Protein 1ULY (pdb70)

Radius of gyration: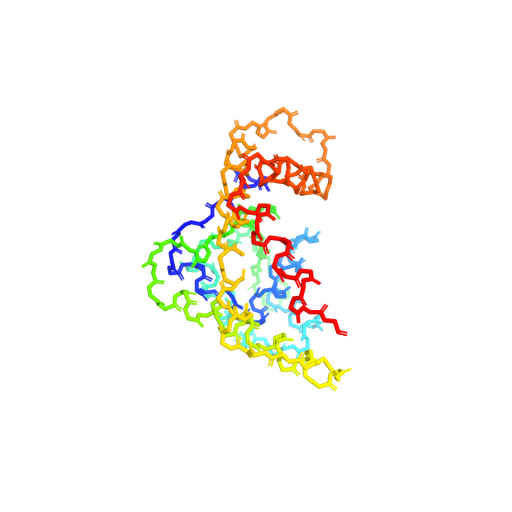 19.33 Å; Cα contacts (8 Å, |Δi|>4): 206; chains: 1; bounding box: 44×55×37 Å

B-factor: mean 28.11, std 8.52, range [1.68, 59.17]

Solvent-accessible surface area: 11486 Å² total

Organism: Pyrococcus horikoshii (strain ATCC 700860 / DSM 12428 / JCM 9974 / NBRC 100139 / OT-3) (NCBI:txid70601)

Nearest PDB structures (foldseek):
  2cwe-assembly1_A  TM=1.002E+00  e=6.106E-28  Pyrococcus horikoshii OT3
  2p4w-assembly1_A  TM=3.730E-01  e=8.334E-04  Pyrococcus furiosus
  5yi1-assembly1_A-2  TM=5.356E-01  e=2.168E-02  Lactococcus lactis subsp. lactis Il1403
  4gcv-assembly6_K  TM=6.695E-01  e=5.831E-02  Pseudomonas aeruginosa PAO1
  2dk5-assembly1_A  TM=6.212E-01  e=3.152E-01  Homo sapiens

Sequence (185 aa):
AKKVKVITDPEVIKVLEDTRRKILKLLRNKETISQLSEILGKTPQTIYHHIEKLKEAGLVEVKRTEKGNLVEKYYGRTADVFYINLYLGDEELRYIARSRLKTKIDIFKRLGYQFEENELLNIDRSQKEFDATVRISKYIEEKEDALKDFSNEDIIHAIEWLSTAELARDEEYLELLKRLGSILK

InterPro domains:
  IPR001845 HTH ArsR-type DNA-binding domain [PF01022] (20-64)
  IPR001845 HTH ArsR-type DNA-binding domain [PR00778] (14-29)
  IPR001845 HTH ArsR-type DNA-binding domain [PR00778] (33-44)
  IPR001845 HTH ArsR-type DNA-binding domain [PR00778] (46-61)
  IPR001845 HTH ArsR-type DNA-binding domain [PS50987] (2-97)
  IPR001845 HTH ArsR-type DNA-binding domain [SM00418] (12-106)
  IPR009072 Histone-fold [G3DSA:1.10.20.10] (91-192)
  IPR011991 ArsR-like helix-turn-helix domain [cd00090] (14-91)
  IPR036388 Winged helix-like DNA-binding domain superfamily [G3DSA:1.10.10.10] (1-90)
  IPR036390 Winged helix DNA-binding domain superfamily [SSF46785] (4-169)
  IPR051081 HTH-type Metal-responsive Transcriptional Regulators [PTHR33154] (6-100)

CATH classification: 1.10.10.10 (+1 more: 1.10.20.10)

Foldseek 3Di:
DAAEDEDEPPQLVVLPPPLLVVVQVVLLVDWWLVVSCVVVVHDSVVSVVNVVSCVVSQQKDFPDWDDVPDITTIIHGSHNYYAYALPNVDPVSLVVVLVVVVVVVVVLVVVPWDFDVVVLSVLSCVNLLSVLLSVVSVVCVVVVVVCPPDDSVVVVVVSNVSSVVVCVVPPVSVVSVVVNVVGTD

Structure (mmCIF, N/CA/C/O backbone):
data_1ULY
#
_entry.id   1ULY
#
_cell.length_a   90.640
_cell.length_b   90.640
_cell.length_c   132.260
_cell.angle_alpha   90.00
_cell.angle_beta   90.00
_cell.angle_gamma   120.00
#
_symmetry.space_group_name_H-M   'H 3 2'
#
loop_
_entity.id
_entity.type
_entity.pdbx_description
1 polymer 'hypothetical protein PH1932'
2 water water
#
loop_
_atom_site.group_PDB
_atom_site.id
_atom_site.type_symbol
_atom_site.label_atom_id
_atom_site.label_alt_id
_atom_site.label_comp_id
_atom_site.label_asym_id
_atom_site.label_entity_id
_atom_site.label_seq_id
_atom_site.pdbx_PDB_ins_code
_atom_site.Cartn_x
_atom_site.Cartn_y
_atom_site.Cartn_z
_atom_site.occupancy
_atom_site.B_iso_or_equiv
_atom_site.auth_seq_id
_atom_site.auth_comp_id
_atom_site.auth_asym_id
_atom_site.auth_atom_id
_atom_site.pdbx_PDB_model_num
ATOM 1 N N . ALA A 1 2 ? -22.049 24.694 41.883 1.00 49.90 2 ALA A N 1
ATOM 2 C CA . ALA A 1 2 ? -23.202 23.818 42.232 1.00 46.73 2 ALA A CA 1
ATOM 3 C C . ALA A 1 2 ? -23.369 22.676 41.229 1.00 47.09 2 ALA A C 1
ATOM 4 O O . ALA A 1 2 ? -22.448 21.883 41.031 1.00 47.18 2 ALA A O 1
ATOM 6 N N . LYS A 1 3 ? -24.538 22.606 40.594 1.00 45.91 3 LYS A N 1
ATOM 7 C CA . LYS A 1 3 ? -24.842 21.551 39.629 1.00 42.02 3 LYS A CA 1
ATOM 8 C C . LYS A 1 3 ? -24.710 21.993 38.167 1.00 40.77 3 LYS A C 1
ATOM 9 O O . LYS A 1 3 ? -24.463 21.169 37.283 1.00 36.90 3 LYS A O 1
ATOM 15 N N . LYS A 1 4 ? -24.874 23.286 37.909 1.00 39.33 4 LYS A N 1
ATOM 16 C CA 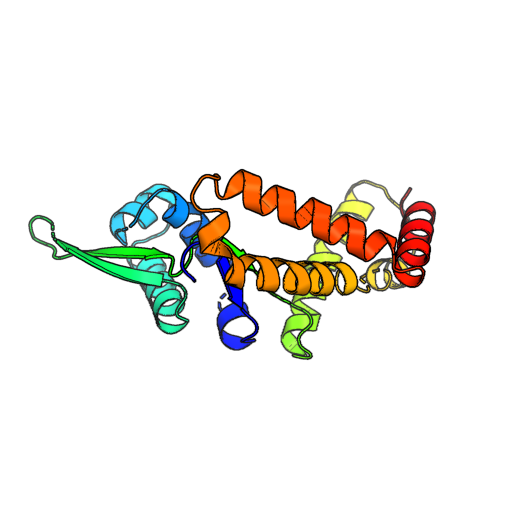. LYS A 1 4 ? -24.751 23.806 36.548 1.00 37.11 4 LYS A CA 1
ATOM 17 C C . LYS A 1 4 ? -23.281 23.953 36.171 1.00 34.00 4 LYS A C 1
ATOM 18 O O . LYS A 1 4 ? -22.856 23.548 35.088 1.00 33.34 4 LYS A O 1
ATOM 24 N N . VAL A 1 5 ? -22.509 24.537 37.077 1.00 29.37 5 VAL A N 1
ATOM 25 C CA . VAL A 1 5 ? -21.091 24.750 36.843 1.00 29.10 5 VAL A CA 1
ATOM 26 C C . VAL A 1 5 ? -20.277 24.272 38.029 1.00 28.24 5 VAL A C 1
ATOM 27 O O . VAL A 1 5 ? -20.704 24.384 39.178 1.00 29.47 5 VAL A O 1
ATOM 31 N N . LYS A 1 6 ? -19.102 23.733 37.732 1.00 24.45 6 LYS A N 1
ATOM 32 C CA . LYS A 1 6 ? -18.198 23.246 38.756 1.00 24.00 6 LYS A CA 1
ATOM 33 C C . LYS A 1 6 ? -16.763 23.545 38.332 1.00 25.02 6 LYS A C 1
ATOM 34 O O . LYS A 1 6 ? -16.332 23.163 37.244 1.00 23.64 6 LYS A O 1
ATOM 40 N N . VAL A 1 7 ? -16.031 24.248 39.187 1.00 23.31 7 VAL A N 1
ATOM 41 C CA . VAL A 1 7 ? -14.648 24.579 38.890 1.00 25.97 7 VAL A CA 1
ATOM 42 C C . VAL A 1 7 ? -13.751 23.560 39.575 1.00 26.87 7 VAL A C 1
ATOM 43 O O . VAL A 1 7 ? -13.874 23.318 40.776 1.00 29.46 7 VAL A O 1
ATOM 47 N N . ILE A 1 8 ? -12.849 22.960 38.810 1.00 25.84 8 ILE A N 1
ATOM 48 C CA . ILE A 1 8 ? -11.951 21.963 39.367 1.00 27.64 8 ILE A CA 1
ATOM 49 C C . ILE A 1 8 ? -10.503 22.437 39.440 1.00 29.10 8 ILE A C 1
ATOM 50 O O . ILE A 1 8 ? -9.912 22.821 38.431 1.00 29.50 8 ILE A O 1
ATOM 55 N N . THR A 1 9 ? -9.939 22.400 40.644 1.00 28.87 9 THR A N 1
ATOM 56 C CA . THR A 1 9 ? -8.560 22.815 40.861 1.00 32.97 9 THR A CA 1
ATOM 57 C C . THR A 1 9 ? -7.704 21.661 41.381 1.00 32.78 9 THR A C 1
ATOM 58 O O . THR A 1 9 ? -6.505 21.825 41.603 1.00 35.87 9 THR A O 1
ATOM 62 N N . ASP A 1 10 ? -8.321 20.498 41.574 1.00 32.59 10 ASP A N 1
ATOM 63 C CA . ASP A 1 10 ? -7.601 19.326 42.061 1.00 31.53 10 ASP A CA 1
ATOM 64 C C . ASP A 1 10 ? -6.850 18.663 40.905 1.00 34.69 10 ASP A C 1
ATOM 65 O O . ASP A 1 10 ? -7.450 17.997 40.061 1.00 35.24 10 ASP A O 1
ATOM 70 N N . PRO A 1 11 ? -5.517 18.834 40.868 1.00 35.69 11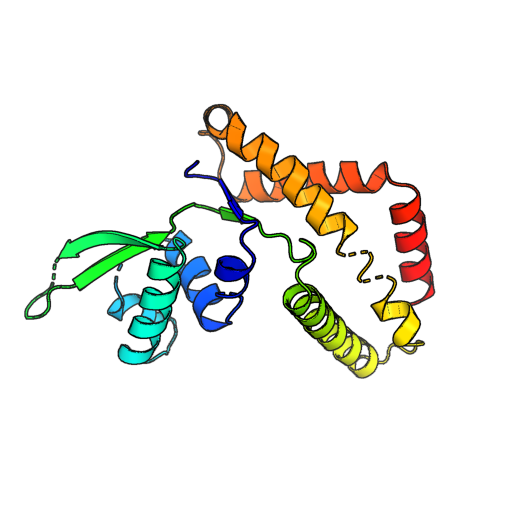 PRO A N 1
ATOM 71 C CA . PRO A 1 11 ? -4.626 18.283 39.841 1.00 33.22 11 PRO A CA 1
ATOM 72 C C . PRO A 1 11 ? -4.886 16.820 39.515 1.00 33.11 11 PRO A C 1
ATOM 73 O O . PRO A 1 11 ? -4.776 16.401 38.363 1.00 32.48 11 PRO A O 1
ATOM 77 N N . GLU A 1 12 ? -5.228 16.042 40.534 1.00 33.72 12 GLU A N 1
ATOM 78 C CA . GLU A 1 12 ? -5.477 14.625 40.334 1.00 33.16 12 GLU A CA 1
ATOM 79 C C . GLU A 1 12 ? -6.743 14.329 39.541 1.00 29.52 12 GLU A C 1
ATOM 80 O O . GLU A 1 12 ? -6.734 13.445 38.686 1.00 27.97 12 GLU A O 1
ATOM 86 N N . VAL A 1 13 ? -7.831 15.050 39.804 1.00 24.69 13 VAL A N 1
ATOM 87 C CA . VAL A 1 13 ? -9.049 14.791 39.042 1.00 23.59 13 VAL A CA 1
ATOM 88 C C . VAL A 1 13 ? -8.854 15.340 37.631 1.00 19.40 13 VAL A C 1
ATOM 89 O O . VAL A 1 13 ? -9.219 14.691 36.657 1.00 20.61 13 VAL A O 1
ATOM 93 N N . ILE A 1 14 ? -8.258 16.525 37.528 1.00 19.89 14 ILE A N 1
ATOM 94 C CA . ILE A 1 14 ? -8.002 17.141 36.227 1.00 20.11 14 ILE A CA 1
ATOM 95 C C . ILE A 1 14 ? -7.246 16.164 35.333 1.00 22.40 14 ILE A C 1
ATOM 96 O O . ILE A 1 14 ? -7.606 15.962 34.170 1.00 16.30 14 ILE A O 1
ATOM 101 N N . LYS A 1 15 ? -6.195 15.566 35.888 1.00 23.70 15 LYS A N 1
ATOM 102 C CA . LYS A 1 15 ? -5.390 14.605 35.149 1.00 26.91 15 LYS A CA 1
ATOM 103 C C . LYS A 1 15 ? -6.257 13.455 34.643 1.00 27.52 15 LYS A C 1
ATOM 104 O O . LYS A 1 15 ? -6.100 13.002 33.510 1.00 29.48 15 LYS A O 1
ATOM 110 N N . VAL A 1 16 ? -7.182 12.997 35.480 1.00 26.54 16 VAL A N 1
ATOM 111 C CA . VAL A 1 16 ? -8.066 11.901 35.109 1.00 25.80 16 VAL A CA 1
ATOM 112 C C . VAL A 1 16 ? -9.031 12.253 33.973 1.00 27.85 16 VAL A C 1
ATOM 113 O O . VAL A 1 16 ? -9.269 11.434 33.082 1.00 24.28 16 VAL A O 1
ATOM 125 N N . LEU A 1 18 ? -8.614 14.386 31.546 1.00 35.88 18 LEU A N 1
ATOM 126 C CA . LEU A 1 18 ? -7.961 14.764 30.299 1.00 35.88 18 LEU A CA 1
ATOM 127 C C . LEU A 1 18 ? -7.882 13.611 29.297 1.00 35.17 18 LEU A C 1
ATOM 128 O O . LEU A 1 18 ? -7.828 13.843 28.089 1.00 38.71 18 LEU A O 1
ATOM 133 N N . GLU A 1 19 ? -7.873 12.377 29.798 1.00 32.65 19 GLU A N 1
ATOM 134 C CA . GLU A 1 19 ? -7.804 11.195 28.938 1.00 31.47 19 GLU A CA 1
ATOM 135 C C . GLU A 1 19 ? -8.839 11.382 27.832 1.00 33.05 19 GLU A C 1
ATOM 136 O O . GLU A 1 19 ? -9.951 11.832 28.090 1.00 35.08 19 GLU A O 1
ATOM 142 N N . ASP A 1 20 ? -8.467 11.044 26.603 1.00 33.13 20 ASP A N 1
ATOM 143 C CA . ASP A 1 20 ? -9.352 11.209 25.450 1.00 34.67 20 ASP A CA 1
ATOM 144 C C . ASP A 1 20 ? -10.748 10.597 25.554 1.00 31.94 20 ASP A C 1
ATOM 145 O O . ASP A 1 20 ? -11.747 11.291 25.354 1.00 29.79 20 ASP A O 1
ATOM 150 N N . THR A 1 21 ? -10.825 9.304 25.852 1.00 28.72 21 THR A N 1
ATOM 151 C CA . THR A 1 21 ? -12.119 8.638 25.961 1.00 28.38 21 THR A CA 1
ATOM 152 C C . THR A 1 21 ? -12.954 9.206 27.111 1.00 24.66 21 THR A C 1
ATOM 153 O O . THR A 1 21 ? -14.167 9.373 26.985 1.00 26.88 21 THR A O 1
ATOM 157 N N . ARG A 1 22 ? -12.305 9.495 28.233 1.00 20.58 22 ARG A N 1
ATOM 158 C CA . ARG A 1 22 ? -12.994 10.056 29.386 1.00 23.20 22 ARG A CA 1
ATOM 159 C C . ARG A 1 22 ? -13.686 11.354 28.972 1.00 24.44 22 ARG A C 1
ATOM 160 O O . ARG A 1 22 ? -14.830 11.615 29.344 1.00 26.67 22 ARG A O 1
ATOM 168 N N . ARG A 1 23 ? -12.977 12.164 28.196 1.00 26.19 23 ARG A N 1
ATOM 169 C CA . ARG A 1 23 ? -13.512 13.422 27.701 1.00 26.69 23 ARG A CA 1
ATOM 170 C C . ARG A 1 23 ? -14.797 13.162 26.933 1.00 23.17 23 ARG A C 1
ATOM 171 O O . ARG A 1 23 ? -15.832 13.760 27.215 1.00 23.56 23 ARG A O 1
ATOM 179 N N . LYS A 1 24 ? -14.715 12.270 25.952 1.00 23.29 24 LYS A N 1
ATOM 180 C CA . LYS A 1 24 ? -15.864 11.923 25.126 1.00 22.72 24 LYS A CA 1
ATOM 181 C C . LYS A 1 24 ? -17.040 11.443 25.971 1.00 21.13 24 LYS A C 1
ATOM 182 O O . LYS A 1 24 ? -18.191 11.784 25.697 1.00 23.49 24 LYS A O 1
ATOM 188 N N . ILE A 1 25 ? -16.751 10.652 26.998 1.00 19.93 25 ILE A N 1
ATOM 189 C CA . ILE A 1 25 ? -17.798 10.156 27.883 1.00 17.78 25 ILE A CA 1
ATOM 190 C C . ILE A 1 25 ? -18.501 11.344 28.532 1.00 19.91 25 ILE A C 1
ATOM 191 O O . ILE A 1 25 ? -19.728 11.448 28.488 1.00 23.66 25 ILE A O 1
ATOM 196 N N . LEU A 1 26 ? -17.715 12.244 29.122 1.00 20.29 26 LEU A N 1
ATOM 197 C CA . LEU A 1 26 ? -18.259 13.430 29.774 1.00 20.74 26 LEU A CA 1
ATOM 198 C C . LEU A 1 26 ? -19.083 14.265 28.808 1.00 23.67 26 LEU A C 1
ATOM 199 O O . LEU A 1 26 ? -20.171 14.726 29.152 1.00 27.64 26 LEU A O 1
ATOM 204 N N . LYS A 1 27 ? -18.569 14.459 27.598 1.00 26.24 27 LYS A N 1
ATOM 205 C CA . LYS A 1 27 ? -19.287 15.239 26.597 1.00 24.89 27 LYS A CA 1
ATOM 206 C C . LYS A 1 27 ? -20.640 14.564 26.351 1.00 24.60 27 LYS A C 1
ATOM 207 O O . LYS A 1 27 ? -21.686 15.217 26.319 1.00 23.52 27 LYS A O 1
ATOM 213 N N . LEU A 1 28 ? -20.609 13.244 26.203 1.00 20.75 28 LEU A N 1
ATOM 214 C CA . LEU A 1 28 ? -21.812 12.459 25.973 1.00 23.52 28 LEU A CA 1
ATOM 215 C C . LEU A 1 28 ? -22.828 12.523 27.109 1.00 25.32 28 LEU A C 1
ATOM 216 O O . LEU A 1 28 ? -24.032 12.644 26.864 1.00 24.58 28 LEU A O 1
ATOM 221 N N . LEU A 1 29 ? -22.346 12.426 28.346 1.00 24.18 29 LEU A N 1
ATOM 222 C CA . LEU A 1 29 ? -23.226 12.446 29.508 1.00 22.64 29 LEU A CA 1
ATOM 223 C C . LEU A 1 29 ? -23.995 13.747 29.693 1.00 24.16 29 LEU A C 1
ATOM 224 O O . LEU A 1 29 ? -24.898 13.823 30.529 1.00 25.34 29 LEU A O 1
ATOM 229 N N . ARG A 1 30 ? -23.648 14.768 28.916 1.00 25.19 30 ARG A N 1
ATOM 230 C CA . ARG A 1 30 ? -24.350 16.045 29.004 1.00 29.35 30 ARG A CA 1
ATOM 231 C C . ARG A 1 30 ? -25.758 15.889 28.414 1.00 31.01 30 ARG A C 1
ATOM 232 O O . ARG A 1 30 ? -26.698 16.549 28.850 1.00 31.06 30 ARG A O 1
ATOM 240 N N . ASN A 1 31 ? -25.891 15.004 27.426 1.00 33.33 31 ASN A N 1
ATOM 241 C CA . ASN A 1 31 ? -27.174 14.731 26.777 1.00 33.47 31 ASN A CA 1
ATOM 242 C C . ASN A 1 31 ? -28.170 14.096 27.745 1.00 35.69 31 ASN A C 1
ATOM 243 O O . ASN A 1 31 ? -29.361 14.401 27.716 1.00 38.75 31 ASN A O 1
ATOM 248 N N . LYS A 1 32 ? -27.669 13.204 28.594 1.00 33.39 32 LYS A N 1
ATOM 249 C CA . LYS A 1 32 ? -28.489 12.504 29.582 1.00 34.45 32 LYS A CA 1
ATOM 250 C C . LYS A 1 32 ? -27.635 11.440 30.262 1.00 32.71 32 LYS A C 1
ATOM 251 O O . LYS A 1 32 ? -26.532 11.133 29.804 1.00 35.69 32 LYS A O 1
ATOM 257 N N . GLU A 1 33 ? -28.140 10.879 31.354 1.00 29.68 33 GLU A N 1
ATOM 258 C CA . GLU A 1 33 ? -27.406 9.835 32.057 1.00 30.08 33 GLU A CA 1
ATOM 259 C C . GLU A 1 33 ? -27.486 8.544 31.240 1.00 26.25 33 GLU A C 1
ATOM 260 O O . GLU A 1 33 ? -28.548 8.172 30.738 1.00 21.10 33 GLU A O 1
ATOM 274 N N . THR A 1 35 ? -25.825 4.296 30.648 1.00 20.90 35 THR A N 1
ATOM 275 C CA . THR A 1 35 ? -25.219 3.125 31.268 1.00 20.28 35 THR A CA 1
ATOM 276 C C . THR A 1 35 ? -23.907 2.834 30.543 1.00 19.52 35 THR A C 1
ATOM 277 O O . THR A 1 35 ? -23.615 3.424 29.499 1.00 18.77 35 THR A O 1
ATOM 281 N N . ILE A 1 36 ? -23.120 1.918 31.097 1.00 22.50 36 ILE A N 1
ATOM 282 C CA . ILE A 1 36 ? -21.850 1.535 30.489 1.00 20.85 36 ILE A CA 1
ATOM 283 C C . ILE A 1 36 ? -22.080 0.961 29.092 1.00 20.12 36 ILE A C 1
ATOM 284 O O . ILE A 1 36 ? -21.252 1.145 28.198 1.00 18.01 36 ILE A O 1
ATOM 289 N N . SER A 1 37 ? -23.202 0.268 28.910 1.00 15.85 37 SER A N 1
ATOM 290 C CA . SER A 1 37 ? -23.530 -0.318 27.611 1.00 19.40 37 SER A CA 1
ATOM 291 C C . SER A 1 37 ? -23.807 0.754 26.569 1.00 21.00 37 SER A C 1
ATOM 292 O O . SER A 1 37 ? -23.211 0.744 25.491 1.00 24.64 37 SER A O 1
ATOM 295 N N . GLN A 1 38 ? -24.714 1.675 26.885 1.00 23.41 38 GLN A N 1
ATOM 296 C CA . GLN A 1 38 ? -25.050 2.753 25.957 1.00 25.51 38 GLN A CA 1
ATOM 297 C C . GLN A 1 38 ? -23.806 3.536 25.530 1.00 24.11 38 GLN A C 1
ATOM 298 O O . GLN A 1 38 ? -23.593 3.750 24.336 1.00 27.16 38 GLN A O 1
ATOM 304 N N . LEU A 1 39 ? -22.985 3.963 26.489 1.00 24.49 39 LEU A N 1
ATOM 305 C CA . LEU A 1 39 ? -21.765 4.695 26.146 1.00 24.23 39 LEU A CA 1
ATOM 306 C C . LEU A 1 39 ? -20.961 3.861 25.156 1.00 24.88 39 LEU A C 1
ATOM 307 O O . LEU A 1 39 ? -20.503 4.360 24.128 1.00 24.26 39 LEU A O 1
ATOM 312 N N . SER A 1 40 ? -20.802 2.583 25.485 1.00 26.47 40 SER A N 1
ATOM 313 C CA . SER A 1 40 ? -20.058 1.638 24.660 1.00 27.93 40 SER A CA 1
ATOM 314 C C . SER A 1 40 ? -20.493 1.649 23.199 1.00 28.66 40 SER A C 1
ATOM 315 O O . SER A 1 40 ? -19.666 1.807 22.299 1.00 29.50 40 SER A O 1
ATOM 318 N N . GLU A 1 41 ? -21.791 1.482 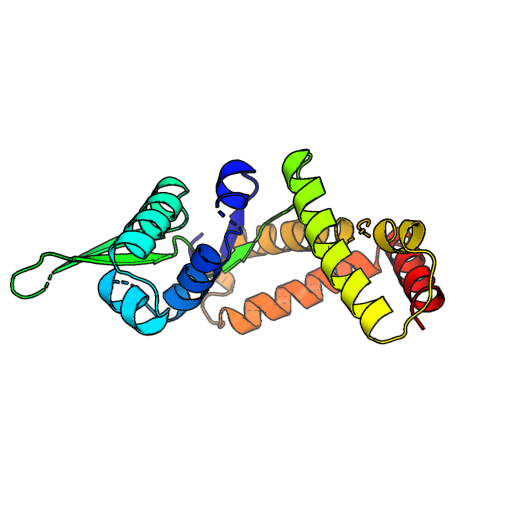22.969 1.00 27.62 41 GLU A N 1
ATOM 319 C CA . GLU A 1 41 ? -22.327 1.463 21.614 1.00 31.77 41 GLU A CA 1
ATOM 320 C C . GLU A 1 41 ? -22.038 2.756 20.842 1.00 30.41 41 GLU A C 1
ATOM 321 O O . GLU A 1 41 ? -21.704 2.725 19.658 1.00 31.54 41 GLU A O 1
ATOM 327 N N . ILE A 1 42 ? -22.157 3.890 21.520 1.00 28.41 42 ILE A N 1
ATOM 328 C CA . ILE A 1 42 ? -21.917 5.184 20.894 1.00 28.77 42 ILE A CA 1
ATOM 329 C C . ILE A 1 42 ? -20.438 5.487 20.642 1.00 28.19 42 ILE A C 1
ATOM 330 O O . ILE A 1 42 ? -20.072 5.998 19.584 1.00 29.68 42 ILE A O 1
ATOM 335 N N . LEU A 1 43 ? -19.595 5.163 21.615 1.00 26.66 43 LEU A N 1
ATOM 336 C CA . LEU A 1 43 ? -18.162 5.423 21.524 1.00 22.16 43 LEU A CA 1
ATOM 337 C C . LEU A 1 43 ? -17.357 4.380 20.768 1.00 22.76 43 LEU A C 1
ATOM 338 O O . LEU A 1 43 ? -16.148 4.539 20.586 1.00 19.17 43 LEU A O 1
ATOM 343 N N . GLY A 1 44 ? -18.015 3.314 20.329 1.00 21.92 44 GLY A N 1
ATOM 344 C CA . GLY A 1 44 ? -17.297 2.283 19.606 1.00 16.56 44 GLY A CA 1
ATOM 345 C C . GLY A 1 44 ? -16.219 1.671 20.475 1.00 23.47 44 GLY A C 1
ATOM 346 O O . GLY A 1 44 ? -15.237 1.120 19.977 1.00 25.45 44 GLY A O 1
ATOM 347 N N . LYS A 1 45 ? -16.393 1.789 21.786 1.00 24.83 45 LYS A N 1
ATOM 348 C CA . LYS A 1 45 ? -15.446 1.223 22.735 1.00 23.96 45 LYS A CA 1
ATOM 349 C C . LYS A 1 45 ? -16.081 0.038 23.448 1.00 24.56 45 LYS A C 1
ATOM 350 O O . LYS A 1 45 ? -17.294 -0.015 23.650 1.00 24.96 45 LYS A O 1
ATOM 356 N N . THR A 1 46 ? -15.241 -0.917 23.816 1.00 23.30 46 THR A N 1
ATOM 357 C CA . THR A 1 46 ? -15.679 -2.119 24.505 1.00 24.74 46 THR A CA 1
ATOM 358 C C . THR A 1 46 ? -16.291 -1.830 25.881 1.00 25.58 46 THR A C 1
ATOM 359 O O . THR A 1 46 ? -15.925 -0.866 26.550 1.00 24.95 46 THR A O 1
ATOM 363 N N . PRO A 1 47 ? -17.260 -2.655 26.305 1.00 26.94 47 PRO A N 1
ATOM 364 C CA . PRO A 1 47 ? -17.894 -2.450 27.609 1.00 25.99 47 PRO A CA 1
ATOM 365 C C . PRO A 1 47 ? -16.925 -2.478 28.789 1.00 26.46 47 PRO A C 1
ATOM 366 O O . PRO A 1 47 ? -17.036 -1.650 29.695 1.00 24.98 47 PRO A O 1
ATOM 370 N N . GLN A 1 48 ? -15.979 -3.416 28.788 1.00 26.70 48 GLN A N 1
ATOM 371 C CA . GLN A 1 48 ? -15.021 -3.492 29.891 1.00 27.77 48 GLN A CA 1
ATOM 372 C C . GLN A 1 48 ? -14.156 -2.242 29.965 1.00 25.20 48 GLN A C 1
ATOM 373 O O . GLN A 1 48 ? -13.866 -1.754 31.057 1.00 24.99 48 GLN A O 1
ATOM 379 N N . THR A 1 49 ? -13.742 -1.723 28.812 1.00 22.43 49 THR A N 1
ATOM 380 C CA . THR A 1 49 ? -12.915 -0.519 28.797 1.00 24.70 49 THR A CA 1
ATOM 381 C C . THR A 1 49 ? -13.680 0.696 29.324 1.00 23.86 49 THR A C 1
ATOM 382 O O . THR A 1 49 ? -13.144 1.464 30.120 1.00 26.01 49 THR A O 1
ATOM 386 N N . ILE A 1 50 ? -14.928 0.868 28.895 1.00 23.94 50 ILE A N 1
ATOM 387 C CA . ILE A 1 50 ? -15.733 1.991 29.373 1.00 22.80 50 ILE A CA 1
ATOM 388 C C . ILE A 1 50 ? -15.925 1.852 30.885 1.00 23.35 50 ILE A C 1
ATOM 389 O O . ILE A 1 50 ? -15.893 2.841 31.623 1.00 18.95 50 ILE A O 1
ATOM 394 N N . TYR A 1 51 ? -16.122 0.614 31.328 1.00 21.08 51 TYR A N 1
ATOM 395 C CA . TYR A 1 51 ? -16.307 0.307 32.741 1.00 18.21 51 TYR A CA 1
ATOM 396 C C . TYR A 1 51 ? -15.162 0.888 33.567 1.00 21.78 51 TYR A C 1
ATOM 397 O O . TYR A 1 51 ? -15.386 1.481 34.626 1.00 18.97 51 TYR A O 1
ATOM 406 N N . HIS A 1 52 ? -13.935 0.705 33.084 1.00 22.85 52 HIS A N 1
ATOM 407 C CA . HIS A 1 52 ? -12.758 1.210 33.781 1.00 25.14 52 HIS A CA 1
ATOM 408 C C . HIS A 1 52 ? -12.700 2.731 33.743 1.00 24.26 52 HIS A C 1
ATOM 409 O O . HIS A 1 52 ? -12.322 3.367 34.728 1.00 23.92 52 HIS A O 1
ATOM 416 N N . HIS A 1 53 ? -13.065 3.312 32.603 1.00 20.64 53 HIS A N 1
ATOM 417 C CA . HIS A 1 53 ? -13.067 4.767 32.470 1.00 23.10 53 HIS A CA 1
ATOM 418 C C . HIS A 1 53 ? -14.072 5.369 33.447 1.00 21.79 53 HIS A C 1
ATOM 419 O O . HIS A 1 53 ? -13.744 6.290 34.200 1.00 19.67 53 HIS A O 1
ATOM 426 N N . ILE A 1 54 ? -15.295 4.842 33.422 1.00 20.10 54 ILE A N 1
ATOM 427 C CA . ILE A 1 54 ? -16.357 5.306 34.303 1.00 17.50 54 ILE A CA 1
ATOM 428 C C . ILE A 1 54 ? -15.934 5.155 35.754 1.00 20.54 54 ILE A C 1
ATOM 429 O O . ILE A 1 54 ? -16.186 6.038 36.575 1.00 20.64 54 ILE A O 1
ATOM 434 N N . GLU A 1 55 ? -15.293 4.032 36.066 1.00 23.34 55 GLU A N 1
ATOM 435 C CA . GLU A 1 55 ? -14.812 3.779 37.422 1.00 24.34 55 GLU A CA 1
ATOM 436 C C . GLU A 1 55 ? -13.866 4.901 37.825 1.00 23.17 55 GLU A C 1
ATOM 437 O O . GLU A 1 55 ? -13.967 5.447 38.923 1.00 21.74 55 GLU A O 1
ATOM 443 N N . LYS A 1 56 ? -12.946 5.236 36.925 1.00 25.00 56 LYS A N 1
ATOM 444 C CA . LYS A 1 56 ? -11.980 6.304 37.166 1.00 27.52 56 LYS A CA 1
ATOM 445 C C . LYS A 1 56 ? -12.689 7.639 37.376 1.00 25.81 56 LYS A C 1
ATOM 446 O O . LYS A 1 56 ? -12.390 8.369 38.317 1.00 26.31 56 LYS A O 1
ATOM 452 N N . LEU A 1 57 ? -13.622 7.957 36.486 1.00 24.29 57 LEU A N 1
ATOM 453 C CA . LEU A 1 57 ? -14.373 9.204 36.575 1.00 24.31 57 LEU A CA 1
ATOM 454 C C . LEU A 1 57 ? -15.195 9.256 37.854 1.00 22.94 57 LEU A C 1
ATOM 455 O O . LEU A 1 57 ? -15.347 10.315 38.465 1.00 20.67 57 LEU A O 1
ATOM 460 N N . LYS A 1 58 ? -15.722 8.104 38.251 1.00 21.75 58 LYS A N 1
ATOM 461 C CA . LYS A 1 58 ? -16.518 8.002 39.468 1.00 25.23 58 LYS A CA 1
ATOM 462 C C . LYS A 1 58 ? -15.606 8.293 40.660 1.00 25.46 58 LYS A C 1
ATOM 463 O O . LYS A 1 58 ? -15.930 9.100 41.532 1.00 23.67 58 LYS A O 1
ATOM 469 N N . GLU A 1 59 ? -14.448 7.641 40.671 1.00 27.97 59 GLU A N 1
ATOM 470 C CA . GLU A 1 59 ? -13.467 7.811 41.735 1.00 29.98 59 GLU A CA 1
ATOM 471 C C . GLU A 1 59 ? -12.931 9.246 41.778 1.00 28.71 59 GLU A C 1
ATOM 472 O O . GLU A 1 59 ? -12.459 9.711 42.819 1.00 27.75 59 GLU A O 1
ATOM 478 N N . ALA A 1 60 ? -13.007 9.942 40.646 1.00 24.18 60 ALA A N 1
ATOM 479 C CA . ALA A 1 60 ? -12.528 11.318 40.556 1.00 21.38 60 ALA A CA 1
ATOM 480 C C . ALA A 1 60 ? -13.633 12.328 40.874 1.00 24.03 60 ALA A C 1
ATOM 481 O O . ALA A 1 60 ? -13.418 13.538 40.794 1.00 27.09 60 ALA A O 1
ATOM 483 N N . GLY A 1 61 ? -14.812 11.827 41.232 1.00 24.83 61 GLY A N 1
ATOM 484 C CA . GLY A 1 61 ? -15.924 12.702 41.552 1.00 16.81 61 GLY A CA 1
ATOM 485 C C . GLY A 1 61 ? -16.528 13.379 40.332 1.00 19.95 61 GLY A C 1
ATOM 486 O O . GLY A 1 61 ? -17.348 14.286 40.467 1.00 20.14 61 GLY A O 1
ATOM 487 N N . LEU A 1 62 ? -16.136 12.942 39.138 1.00 18.45 62 LEU A N 1
ATOM 488 C CA . LEU A 1 62 ? -16.656 13.538 37.910 1.00 19.45 62 LEU A CA 1
ATOM 489 C C . LEU A 1 62 ? -18.007 12.977 37.476 1.00 20.05 62 LEU A C 1
ATOM 490 O O . LEU A 1 62 ? -18.778 13.659 36.799 1.00 24.37 62 LEU A O 1
ATOM 495 N N . VAL A 1 63 ? -18.288 11.737 37.861 1.00 17.48 63 VAL A N 1
ATOM 496 C CA . VAL A 1 63 ? -19.560 11.103 37.542 1.00 19.47 63 VAL A CA 1
ATOM 497 C C . VAL A 1 63 ? -20.079 10.380 38.777 1.00 21.25 63 VAL A C 1
ATOM 498 O O . VAL A 1 63 ? -19.333 10.124 39.726 1.00 20.01 63 VAL A O 1
ATOM 502 N N . GLU A 1 64 ? -21.365 10.058 38.764 1.00 20.65 64 GLU A N 1
ATOM 503 C CA . GLU A 1 64 ? -21.982 9.361 39.878 1.00 20.24 64 GLU A CA 1
ATOM 504 C C . GLU A 1 64 ? -23.143 8.527 39.358 1.00 21.27 64 GLU A C 1
ATOM 505 O O . GLU A 1 64 ? -23.641 8.756 38.255 1.00 20.89 64 GLU A O 1
ATOM 511 N N . VAL A 1 65 ? -23.567 7.553 40.151 1.00 22.56 65 VAL A N 1
ATOM 512 C CA . VAL A 1 65 ? -24.681 6.704 39.764 1.00 20.44 65 VAL A CA 1
ATOM 513 C C . VAL A 1 65 ? -25.973 7.442 40.080 1.00 21.70 65 VAL A C 1
ATOM 514 O O . VAL A 1 65 ? -26.240 7.770 41.232 1.00 20.38 65 VAL A O 1
ATOM 518 N N . LYS A 1 66 ? -26.764 7.712 39.047 1.00 26.85 66 LYS A N 1
ATOM 519 C CA . LYS A 1 66 ? -28.028 8.426 39.205 1.00 29.23 66 LYS A CA 1
ATOM 520 C C . LYS A 1 66 ? -29.185 7.488 39.536 1.00 34.28 66 LYS A C 1
ATOM 521 O O . LYS A 1 66 ? -30.172 7.894 40.152 1.00 41.45 66 LYS A O 1
ATOM 527 N N . ARG A 1 67 ? -29.060 6.234 39.120 1.00 31.58 67 ARG A N 1
ATOM 528 C CA . ARG A 1 67 ? -30.077 5.228 39.388 1.00 31.67 67 ARG A CA 1
ATOM 529 C C . ARG A 1 67 ? -29.645 3.918 38.751 1.00 33.10 67 ARG A C 1
ATOM 530 O O . ARG A 1 67 ? -28.804 3.904 37.853 1.00 33.66 67 ARG A O 1
ATOM 538 N N . THR A 1 68 ? -30.208 2.817 39.229 1.00 32.78 68 THR A N 1
ATOM 539 C CA . THR A 1 68 ? -29.886 1.510 38.684 1.00 35.37 68 THR A CA 1
ATOM 540 C C . THR A 1 68 ? -31.167 0.903 38.133 1.00 35.13 68 THR A C 1
ATOM 541 O O . THR A 1 68 ? -32.268 1.286 38.528 1.00 33.98 68 THR A O 1
ATOM 545 N N . GLU A 1 69 ? -31.022 -0.038 37.211 1.00 34.76 69 GLU A N 1
ATOM 546 C CA . GLU A 1 69 ? -32.180 -0.680 36.619 1.00 34.74 69 GLU A CA 1
ATOM 547 C C . GLU A 1 69 ? -31.889 -2.115 36.211 1.00 34.07 69 GLU A C 1
ATOM 548 O O . GLU A 1 69 ? -30.821 -2.415 35.680 1.00 35.28 69 GLU A O 1
ATOM 562 N N . LYS A 1 71 ? -32.081 -4.371 33.799 1.00 34.13 71 LYS A N 1
ATOM 563 C CA . LYS A 1 71 ? -32.295 -4.484 32.360 1.00 33.22 71 LYS A CA 1
ATOM 564 C C . LYS A 1 71 ? -32.194 -5.916 31.880 1.00 33.09 71 LYS A C 1
ATOM 565 O O . LYS A 1 71 ? -31.182 -6.324 31.308 1.00 35.10 71 LYS A O 1
ATOM 571 N N . GLY A 1 72 ? -33.257 -6.676 32.114 1.00 34.67 72 GLY A N 1
ATOM 572 C CA . GLY A 1 72 ? -33.274 -8.064 31.700 1.00 32.11 72 GLY A CA 1
ATOM 573 C C . GLY A 1 72 ? -32.522 -8.941 32.673 1.00 31.29 72 GLY A C 1
ATOM 574 O O . GLY A 1 72 ? -32.955 -9.131 33.808 1.00 33.20 72 GLY A O 1
ATOM 575 N N . ASN A 1 73 ? -31.385 -9.465 32.228 1.00 31.69 73 ASN A N 1
ATOM 576 C CA . ASN A 1 73 ? -30.565 -10.342 33.056 1.00 32.01 73 ASN A CA 1
ATOM 577 C C . ASN A 1 73 ? -29.380 -9.587 33.629 1.00 31.78 73 ASN A C 1
ATOM 578 O O . ASN A 1 73 ? -28.508 -10.179 34.262 1.00 34.83 73 ASN A O 1
ATOM 583 N N . LEU A 1 74 ? -29.351 -8.279 33.406 1.00 32.60 74 LEU A N 1
ATOM 584 C CA . LEU A 1 74 ? -28.255 -7.455 33.892 1.00 33.42 74 LEU A CA 1
ATOM 585 C C . LEU A 1 74 ? -28.721 -6.178 34.589 1.00 34.20 74 LEU A C 1
ATOM 586 O O . LEU A 1 74 ? -29.478 -5.383 34.022 1.00 32.15 74 LEU A O 1
ATOM 591 N N . VAL A 1 75 ? -28.267 -5.997 35.825 1.00 30.98 75 VAL A N 1
ATOM 592 C CA . VAL A 1 75 ? -28.594 -4.808 36.599 1.00 29.98 75 VAL A CA 1
ATOM 593 C C . VAL A 1 75 ? -27.556 -3.749 36.236 1.00 30.58 75 VAL A C 1
ATOM 594 O O . VAL A 1 75 ? -26.371 -3.912 36.522 1.00 30.59 75 VAL A O 1
ATOM 598 N N . GLU A 1 76 ? -28.000 -2.668 35.603 1.00 29.61 76 GLU A N 1
ATOM 599 C CA . GLU A 1 76 ? -27.089 -1.603 35.201 1.00 29.23 76 GLU A CA 1
ATOM 600 C C . GLU A 1 76 ? -27.275 -0.294 35.946 1.00 29.22 76 GLU A C 1
ATOM 601 O O . GLU A 1 76 ? -28.352 0.010 36.459 1.00 30.03 76 GLU A O 1
ATOM 607 N N . LYS A 1 77 ? -26.199 0.483 35.991 1.00 29.24 77 LYS A N 1
ATOM 608 C CA . LYS A 1 77 ? -26.205 1.774 36.657 1.00 24.13 77 LYS A CA 1
ATOM 609 C C . LYS A 1 77 ? -26.228 2.873 35.608 1.00 24.05 77 LYS A C 1
ATOM 610 O O . LYS A 1 77 ? -25.591 2.755 34.560 1.00 26.14 77 LYS A O 1
ATOM 616 N N . TYR A 1 78 ? -26.978 3.934 35.882 1.00 25.53 78 TYR A N 1
ATOM 617 C CA . TYR A 1 78 ? -27.046 5.064 34.964 1.00 27.18 78 TYR A CA 1
ATOM 618 C C . TYR A 1 78 ? -26.151 6.149 35.525 1.00 26.87 78 TYR A C 1
ATOM 619 O O . TYR A 1 78 ? -26.365 6.607 36.648 1.00 29.84 78 TYR A O 1
ATOM 628 N N . TYR A 1 79 ? -25.14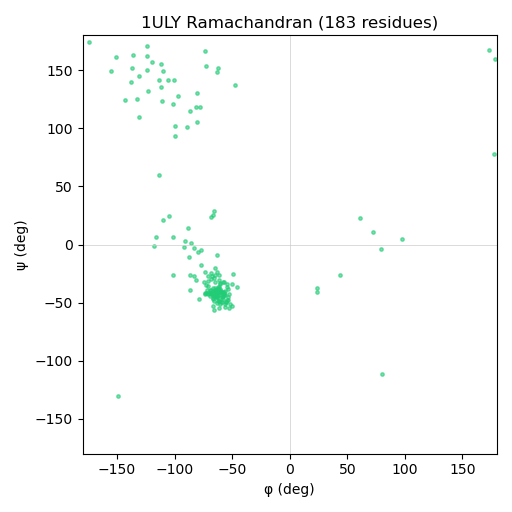9 6.555 34.753 1.00 25.60 79 TYR A N 1
ATOM 629 C CA . TYR A 1 79 ? -24.233 7.584 35.216 1.00 23.69 79 TYR A CA 1
ATOM 630 C C . TYR A 1 79 ? -24.531 8.952 34.641 1.00 27.01 79 TYR A C 1
ATOM 631 O O . TYR A 1 79 ? -24.899 9.088 33.471 1.00 28.50 79 TYR A O 1
ATOM 640 N N . GLY A 1 80 ? -24.364 9.962 35.486 1.00 28.46 80 GLY A N 1
ATOM 641 C CA . GLY A 1 80 ? -24.599 11.331 35.080 1.00 26.64 80 GLY A CA 1
ATOM 642 C C . GLY A 1 80 ? -23.484 12.184 35.633 1.00 28.50 80 GLY A C 1
ATOM 643 O O . GLY A 1 80 ? -22.897 11.847 36.663 1.00 28.50 80 GLY A O 1
ATOM 644 N N . ARG A 1 81 ? -23.187 13.285 34.953 1.00 27.87 81 ARG A N 1
ATOM 645 C CA . ARG A 1 81 ? -22.127 14.187 35.382 1.00 26.90 81 ARG A CA 1
ATOM 646 C C . ARG A 1 81 ? -22.437 14.778 36.753 1.00 27.20 81 ARG A C 1
ATOM 647 O O . ARG A 1 81 ? -23.597 14.926 37.132 1.00 25.50 81 ARG A O 1
ATOM 655 N N . THR A 1 82 ? -21.385 15.109 37.493 1.00 26.78 82 THR A N 1
ATOM 656 C CA . THR A 1 82 ? -21.525 15.707 38.809 1.00 26.43 82 THR A CA 1
ATOM 657 C C . THR A 1 82 ? -21.895 17.181 38.636 1.00 26.39 82 THR A C 1
ATOM 658 O O . THR A 1 82 ? -22.379 17.828 39.565 1.00 27.57 82 THR A O 1
ATOM 662 N N . ALA A 1 83 ? -21.665 17.697 37.430 1.00 24.21 83 ALA A N 1
ATOM 663 C CA . ALA A 1 83 ? -21.976 19.084 37.094 1.00 22.89 83 ALA A CA 1
ATOM 664 C C . ALA A 1 83 ? -22.192 19.214 35.583 1.00 21.80 83 ALA A C 1
ATOM 665 O O . ALA A 1 83 ? -21.600 18.468 34.796 1.00 21.56 83 ALA A O 1
ATOM 667 N N . ASP A 1 84 ? -23.043 20.155 35.182 1.00 20.08 84 ASP A N 1
ATOM 668 C CA . ASP A 1 84 ? -23.343 20.362 33.769 1.00 24.69 84 ASP A CA 1
ATOM 669 C C . ASP A 1 84 ? -22.119 20.769 32.962 1.00 23.49 84 ASP A C 1
ATOM 670 O O . ASP A 1 84 ? -21.939 20.327 31.830 1.00 24.46 84 ASP A O 1
ATOM 675 N N . VAL A 1 85 ? -21.279 21.615 33.546 1.00 22.90 85 VAL A N 1
ATOM 676 C CA . VAL A 1 85 ? -20.070 22.074 32.873 1.00 22.85 85 VAL A CA 1
ATOM 677 C C . VAL A 1 85 ? -18.922 22.084 33.867 1.00 21.15 85 VAL A C 1
ATOM 678 O O . VAL A 1 85 ? -19.107 22.459 35.025 1.00 20.04 85 VAL A O 1
ATOM 682 N N . PHE A 1 86 ? -17.745 21.663 33.413 1.00 20.57 86 PHE A N 1
ATOM 683 C CA . PHE A 1 86 ? -16.557 21.638 34.261 1.00 19.84 86 PHE A CA 1
ATOM 684 C C . PHE A 1 86 ? -15.541 22.645 33.749 1.00 20.37 86 PHE A C 1
ATOM 685 O O . PHE A 1 86 ? -15.369 22.803 32.542 1.00 21.70 86 PHE A O 1
ATOM 693 N N . TYR A 1 87 ? -14.866 23.319 34.669 1.00 20.90 87 TYR A N 1
ATOM 694 C CA . TYR A 1 87 ? -13.831 24.275 34.306 1.00 21.63 87 TYR A CA 1
ATOM 695 C C . TYR A 1 87 ? -12.556 23.846 35.005 1.00 22.14 87 TYR A C 1
ATOM 696 O O . TYR A 1 87 ? -12.566 23.531 36.195 1.00 25.33 87 TYR A O 1
ATOM 705 N N . ILE A 1 88 ? -11.463 23.806 34.256 1.00 20.69 88 ILE A N 1
ATOM 706 C CA . ILE A 1 88 ? -10.197 23.384 34.823 1.00 23.86 88 ILE A CA 1
ATOM 707 C C . ILE A 1 88 ? -9.117 24.424 34.628 1.00 26.95 88 ILE A C 1
ATOM 708 O O . ILE A 1 88 ? -9.235 25.321 33.797 1.00 29.64 88 ILE A O 1
ATOM 713 N N . ASN A 1 89 ? -8.056 24.292 35.409 1.00 32.30 89 ASN A N 1
ATOM 714 C CA . ASN A 1 89 ? -6.932 25.200 35.324 1.00 34.19 89 ASN A CA 1
ATOM 715 C C . ASN A 1 89 ? -5.688 24.338 35.255 1.00 34.02 89 ASN A C 1
ATOM 716 O O . ASN A 1 89 ? -5.322 23.686 36.228 1.00 36.50 89 ASN A O 1
ATOM 721 N N . LEU A 1 90 ? -5.057 24.315 34.087 1.00 34.22 90 LEU A N 1
ATOM 722 C CA . LEU A 1 90 ? -3.848 23.527 33.895 1.00 32.38 90 LEU A CA 1
ATOM 723 C C . LEU A 1 90 ? -2.667 24.243 34.523 1.00 30.53 90 LEU A C 1
ATOM 724 O O . LEU A 1 90 ? -1.557 23.713 34.564 1.00 34.60 90 LEU A O 1
ATOM 729 N N . TYR A 1 91 ? -2.911 25.451 35.017 1.00 28.57 91 TYR A N 1
ATOM 730 C CA . TYR A 1 91 ? -1.846 26.240 35.616 1.00 29.51 91 TYR A CA 1
ATOM 731 C C . TYR A 1 91 ? -2.025 26.458 37.109 1.00 30.42 91 TYR A C 1
ATOM 732 O O . TYR A 1 91 ? -2.101 27.589 37.580 1.00 29.72 91 TYR A O 1
ATOM 741 N N . LEU A 1 92 ? -2.074 25.349 37.842 1.00 36.80 92 LEU A N 1
ATOM 742 C CA . LEU A 1 92 ? -2.243 25.356 39.293 1.00 38.18 92 LEU A CA 1
ATOM 743 C C . LEU A 1 92 ? -0.920 25.034 39.982 1.00 36.97 92 LEU A C 1
ATOM 744 O O . LEU A 1 92 ? -0.900 24.541 41.111 1.00 40.70 92 LEU A O 1
ATOM 749 N N . GLY A 1 93 ? 0.185 25.292 39.294 1.00 34.13 93 GLY A N 1
ATOM 750 C CA . GLY A 1 93 ? 1.486 25.024 39.877 1.00 28.90 93 GLY A CA 1
ATOM 751 C C . GLY A 1 93 ? 1.935 23.575 39.832 1.00 27.97 93 GLY A C 1
ATOM 752 O O . GLY A 1 93 ? 3.047 23.266 40.243 1.00 33.08 93 GLY A O 1
ATOM 753 N N . ASP A 1 94 ? 1.082 22.679 39.348 1.00 24.64 94 ASP A N 1
ATOM 754 C CA . ASP A 1 94 ? 1.443 21.267 39.262 1.00 22.05 94 ASP A CA 1
ATOM 755 C C . ASP A 1 94 ? 2.358 21.060 38.057 1.00 22.92 94 ASP A C 1
ATOM 756 O O . ASP A 1 94 ? 1.967 21.309 36.917 1.00 23.05 94 ASP A O 1
ATOM 761 N N . GLU A 1 95 ? 3.580 20.606 38.325 1.00 24.16 95 GLU A N 1
ATOM 762 C CA . GLU A 1 95 ? 4.585 20.390 37.285 1.00 23.03 95 GLU A CA 1
ATOM 763 C C . GLU A 1 95 ? 4.119 19.541 36.110 1.00 22.91 95 GLU A C 1
ATOM 764 O O . GLU A 1 95 ? 4.268 19.942 34.956 1.00 23.83 95 GLU A O 1
ATOM 770 N N . GLU A 1 96 ? 3.561 18.371 36.394 1.00 20.71 96 GLU A N 1
ATOM 771 C CA . GLU A 1 96 ? 3.089 17.494 35.331 1.00 25.25 96 GLU A CA 1
ATOM 772 C C . GLU A 1 96 ? 1.989 18.132 34.481 1.00 28.24 96 GLU A C 1
ATOM 773 O O . GLU A 1 96 ? 1.934 17.913 33.269 1.00 30.81 96 GLU A O 1
ATOM 779 N N . LEU A 1 97 ? 1.109 18.907 35.108 1.00 25.31 97 LEU A N 1
ATOM 780 C CA . LEU A 1 97 ? 0.039 19.563 34.366 1.00 22.86 97 LEU A CA 1
ATOM 781 C C . LEU A 1 97 ? 0.605 20.588 33.388 1.00 20.53 97 LEU A C 1
ATOM 782 O O . LEU A 1 97 ? 0.112 20.727 3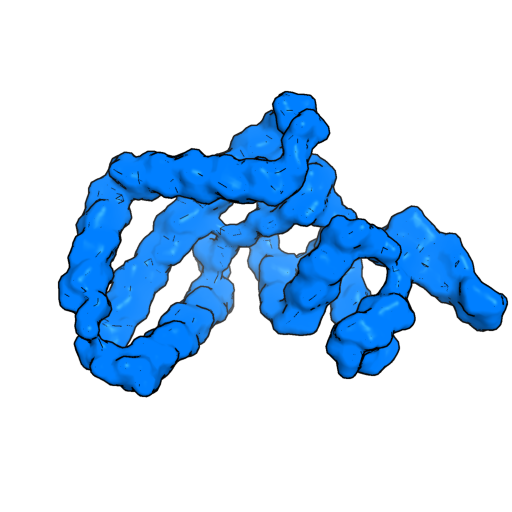2.268 1.00 24.96 97 LEU A O 1
ATOM 787 N N . ARG A 1 98 ? 1.638 21.310 33.811 1.00 17.24 98 ARG A N 1
ATOM 788 C CA . ARG A 1 98 ? 2.252 22.311 32.945 1.00 20.00 98 ARG A CA 1
ATOM 789 C C . ARG A 1 98 ? 2.798 21.669 31.674 1.00 20.09 98 ARG A C 1
ATOM 790 O O . ARG A 1 98 ? 2.678 22.228 30.586 1.00 19.22 98 ARG A O 1
ATOM 798 N N . TYR A 1 99 ? 3.390 20.488 31.816 1.00 23.61 99 TYR A N 1
ATOM 799 C CA . TYR A 1 99 ? 3.959 19.787 30.675 1.00 22.91 99 TYR A CA 1
ATOM 800 C C . TYR A 1 99 ? 2.906 19.177 29.767 1.00 24.33 99 TYR A C 1
ATOM 801 O O . TYR A 1 99 ? 3.160 18.941 28.586 1.00 23.87 99 TYR A O 1
ATOM 810 N N . ILE A 1 100 ? 1.723 18.922 30.314 1.00 26.99 100 ILE A N 1
ATOM 811 C CA . ILE A 1 100 ? 0.636 18.380 29.512 1.00 23.50 100 ILE A CA 1
ATOM 812 C C . ILE A 1 100 ? 0.152 19.544 28.658 1.00 22.76 100 ILE A C 1
ATOM 813 O O . ILE A 1 100 ? -0.103 19.392 27.462 1.00 19.79 100 ILE A O 1
ATOM 818 N N . ALA A 1 101 ? 0.042 20.711 29.285 1.00 19.85 101 ALA A N 1
ATOM 819 C CA . ALA A 1 101 ? -0.378 21.919 28.591 1.00 19.78 101 ALA A CA 1
ATOM 820 C C . ALA A 1 101 ? 0.605 22.189 27.452 1.00 21.64 101 ALA A C 1
ATOM 821 O O . ALA A 1 101 ? 0.203 22.492 26.326 1.00 25.31 101 ALA A O 1
ATOM 823 N N . ARG A 1 102 ? 1.897 22.071 27.751 1.00 21.12 102 ARG A N 1
ATOM 824 C CA . ARG A 1 102 ? 2.931 22.296 26.752 1.00 23.23 102 ARG A CA 1
ATOM 825 C C . ARG A 1 102 ? 2.931 21.215 25.678 1.00 23.41 102 ARG A C 1
ATOM 826 O O . ARG A 1 102 ? 3.290 21.476 24.533 1.00 22.09 102 ARG A O 1
ATOM 834 N N . SER A 1 103 ? 2.524 20.005 26.047 1.00 24.43 103 SER A N 1
ATOM 835 C CA . SER A 1 103 ? 2.467 18.910 25.089 1.00 25.66 103 SER A CA 1
ATOM 836 C C . SER A 1 103 ? 1.377 19.232 24.073 1.00 28.18 103 SER A C 1
ATOM 837 O O . SER A 1 103 ? 1.537 19.016 22.872 1.00 25.46 103 SER A O 1
ATOM 840 N N . ARG A 1 104 ? 0.268 19.764 24.577 1.00 29.19 104 ARG A N 1
ATOM 841 C CA . ARG A 1 104 ? -0.860 20.124 23.733 1.00 26.96 104 ARG A CA 1
ATOM 842 C C . ARG A 1 104 ? -0.542 21.309 22.826 1.00 24.63 104 ARG A C 1
ATOM 843 O O . ARG A 1 104 ? -0.891 21.296 21.649 1.00 24.24 104 ARG A O 1
ATOM 851 N N . LEU A 1 105 ? 0.126 22.325 23.364 1.00 22.12 105 LEU A N 1
ATOM 852 C CA . LEU A 1 105 ? 0.476 23.490 22.564 1.00 19.60 105 LEU A CA 1
ATOM 853 C C . LEU A 1 105 ? 1.514 23.141 21.495 1.00 22.82 105 LEU A C 1
ATOM 854 O O . LEU A 1 105 ? 1.574 23.780 20.442 1.00 23.88 105 LEU A O 1
ATOM 859 N N . LYS A 1 106 ? 2.329 22.125 21.760 1.00 20.31 106 LYS A N 1
ATOM 860 C CA . LYS A 1 106 ? 3.342 21.723 20.791 1.00 21.63 106 LYS A CA 1
ATOM 861 C C . LYS A 1 106 ? 2.711 20.986 19.618 1.00 21.12 106 LYS A C 1
ATOM 862 O O . LYS A 1 106 ? 3.186 21.083 18.484 1.00 17.44 106 LYS A O 1
ATOM 868 N N . THR A 1 107 ? 1.633 20.258 19.893 1.00 23.30 107 THR A N 1
ATOM 869 C CA . THR A 1 107 ? 0.933 19.519 18.851 1.00 22.80 107 THR A CA 1
ATOM 870 C C . THR A 1 107 ? 0.433 20.501 17.804 1.00 24.38 107 THR A C 1
ATOM 871 O O . THR A 1 107 ? 0.510 20.237 16.606 1.00 24.03 107 THR A O 1
ATOM 875 N N . LYS A 1 108 ? -0.070 21.641 18.261 1.00 24.99 108 LYS A N 1
ATOM 876 C CA . LYS A 1 108 ? -0.579 22.655 17.352 1.00 27.53 108 LYS A CA 1
ATOM 877 C C . LYS A 1 108 ? 0.540 23.338 16.572 1.00 26.68 108 LYS A C 1
ATOM 878 O O . LYS A 1 108 ? 0.334 23.810 15.454 1.00 30.30 108 LYS A O 1
ATOM 884 N N . ILE A 1 109 ? 1.731 23.378 17.153 1.00 26.76 109 ILE A N 1
ATOM 885 C CA . ILE A 1 109 ? 2.862 23.982 16.468 1.00 25.11 109 ILE A CA 1
ATOM 886 C C . ILE A 1 109 ? 3.287 23.073 15.314 1.00 28.08 109 ILE A C 1
ATOM 887 O O . ILE A 1 109 ? 3.690 23.563 14.255 1.00 28.39 109 ILE A O 1
ATOM 892 N N . ASP A 1 110 ? 3.187 21.756 15.509 1.00 23.84 110 ASP A N 1
ATOM 893 C CA .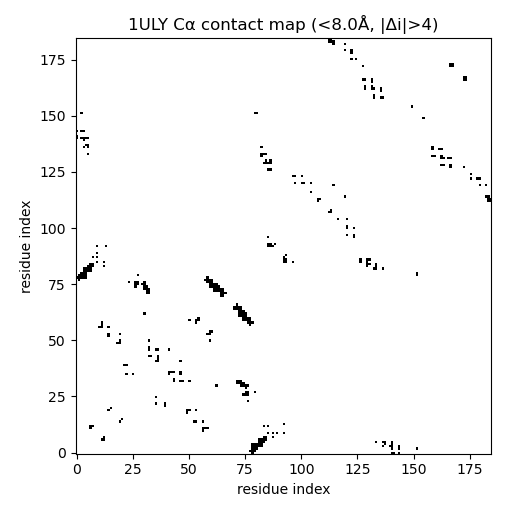 ASP A 1 110 ? 3.541 20.823 14.440 1.00 27.53 110 ASP A CA 1
ATOM 894 C C . ASP A 1 110 ? 2.564 21.080 13.306 1.00 27.22 110 ASP A C 1
ATOM 895 O O . ASP A 1 110 ? 2.937 21.047 12.135 1.00 26.80 110 ASP A O 1
ATOM 900 N N . ILE A 1 111 ? 1.309 21.336 13.670 1.00 26.76 111 ILE A N 1
ATOM 901 C CA . ILE A 1 111 ? 0.265 21.614 12.694 1.00 21.30 111 ILE A CA 1
ATOM 902 C C . ILE A 1 111 ? 0.592 22.875 11.906 1.00 24.67 111 ILE A C 1
ATOM 903 O O . ILE A 1 111 ? 0.403 22.911 10.688 1.00 24.36 111 ILE A O 1
ATOM 908 N N . PHE A 1 112 ? 1.085 23.904 12.593 1.00 23.18 112 PHE A N 1
ATOM 909 C CA . PHE A 1 112 ? 1.439 25.149 11.919 1.00 23.59 112 PHE A CA 1
ATOM 910 C C . PHE A 1 112 ? 2.537 24.893 10.893 1.00 24.28 112 PHE A C 1
ATOM 911 O O . PHE A 1 112 ? 2.388 25.233 9.720 1.00 25.66 112 PHE A O 1
ATOM 919 N N . LYS A 1 113 ? 3.641 24.296 11.336 1.00 24.30 113 LYS A N 1
ATOM 920 C CA . LYS A 1 113 ? 4.742 24.002 10.430 1.00 23.77 113 LYS A CA 1
ATOM 921 C C . LYS A 1 113 ? 4.259 23.091 9.309 1.00 23.74 113 LYS A C 1
ATOM 922 O O . LYS A 1 113 ? 4.632 23.263 8.150 1.00 25.59 113 LYS A O 1
ATOM 928 N N . ARG A 1 114 ? 3.422 22.121 9.656 1.00 24.41 114 ARG A N 1
ATOM 929 C CA . ARG A 1 114 ? 2.895 21.205 8.659 1.00 28.81 114 ARG A CA 1
ATOM 930 C C . ARG A 1 114 ? 2.089 21.996 7.629 1.00 29.96 114 ARG A C 1
ATOM 931 O O . ARG A 1 114 ? 2.036 21.633 6.457 1.00 31.19 114 ARG A O 1
ATOM 939 N N . LEU A 1 115 ? 1.477 23.091 8.071 1.00 33.10 115 LEU A N 1
ATOM 940 C CA . LEU A 1 115 ? 0.677 23.934 7.188 1.00 31.92 115 LEU A CA 1
ATOM 941 C C . LEU A 1 115 ? 1.507 24.979 6.451 1.00 32.85 115 LEU A C 1
ATOM 942 O O . LEU A 1 115 ? 0.962 25.784 5.695 1.00 33.34 115 LEU A O 1
ATOM 947 N N . GLY A 1 116 ? 2.819 24.973 6.678 1.00 32.43 116 GLY A N 1
ATOM 948 C CA . GLY A 1 116 ? 3.686 25.920 5.993 1.00 27.51 116 GLY A CA 1
ATOM 949 C C . GLY A 1 116 ? 4.075 27.193 6.726 1.00 28.22 116 GLY A C 1
ATOM 950 O O . GLY A 1 116 ? 4.727 28.062 6.147 1.00 25.52 116 GLY A O 1
ATOM 951 N N . TYR A 1 117 ? 3.674 27.325 7.985 1.00 29.64 117 TYR A N 1
ATOM 952 C CA . TYR A 1 117 ? 4.027 28.508 8.766 1.00 31.62 117 TYR A CA 1
ATOM 953 C C . TYR A 1 117 ? 5.455 28.343 9.285 1.00 32.61 117 TYR A C 1
ATOM 954 O O . TYR A 1 117 ? 5.797 27.305 9.854 1.00 32.09 117 TYR A O 1
ATOM 963 N N . GLN A 1 118 ? 6.289 29.359 9.088 1.00 32.19 118 GLN A N 1
ATOM 964 C CA . GLN A 1 118 ? 7.671 29.296 9.548 1.00 29.59 118 GLN A CA 1
ATOM 965 C C . GLN A 1 118 ? 7.919 30.272 10.686 1.00 29.47 118 GLN A C 1
ATOM 966 O O . GLN A 1 118 ? 7.501 31.430 10.632 1.00 30.55 118 GLN A O 1
ATOM 972 N N . PHE A 1 119 ? 8.613 29.801 11.716 1.00 29.06 119 PHE A N 1
ATOM 973 C CA . PHE A 1 119 ? 8.881 30.626 12.886 1.00 28.61 119 PHE A CA 1
ATOM 974 C C . PHE A 1 119 ? 9.810 29.908 13.851 1.00 28.31 119 PHE A C 1
ATOM 975 O O . PHE A 1 119 ? 10.141 28.738 13.661 1.00 30.37 119 PHE A O 1
ATOM 983 N N . GLU A 1 120 ? 10.224 30.615 14.896 1.00 30.11 120 GLU A N 1
ATOM 984 C CA . GLU A 1 120 ? 11.095 30.031 15.905 1.00 28.51 120 GLU A CA 1
ATOM 985 C C . GLU A 1 120 ? 10.183 29.410 16.966 1.00 29.23 120 GLU A C 1
ATOM 986 O O . GLU A 1 120 ? 9.630 30.110 17.814 1.00 28.17 120 GLU A O 1
ATOM 992 N N . GLU A 1 121 ? 10.030 28.090 16.897 1.00 27.22 121 GLU A N 1
ATOM 993 C CA . GLU A 1 121 ? 9.168 27.338 17.806 1.00 29.98 121 GLU A CA 1
ATOM 994 C C . GLU A 1 121 ? 9.345 27.596 19.303 1.00 31.28 121 GLU A C 1
ATOM 995 O O . GLU A 1 121 ? 8.377 27.534 20.057 1.00 30.13 121 GLU A O 1
ATOM 1001 N N . ASN A 1 122 ? 10.570 27.870 19.740 1.00 33.61 122 ASN A N 1
ATOM 1002 C CA . ASN A 1 122 ? 10.814 28.124 21.157 1.00 33.47 122 ASN A CA 1
ATOM 1003 C C . ASN A 1 122 ? 10.088 29.372 21.652 1.00 31.20 122 ASN A C 1
ATOM 1004 O O . ASN A 1 122 ? 9.466 29.352 22.711 1.00 29.10 122 ASN A O 1
ATOM 1009 N N . GLU A 1 123 ? 10.166 30.454 20.884 1.00 29.22 123 GLU A N 1
ATOM 1010 C CA . GLU A 1 123 ? 9.510 31.698 21.264 1.00 29.51 123 GLU A CA 1
ATOM 1011 C C . GLU A 1 123 ? 7.994 31.534 21.232 1.00 31.30 123 GLU A C 1
ATOM 1012 O O . GLU A 1 123 ? 7.298 31.948 22.164 1.00 32.34 123 GLU A O 1
ATOM 1018 N N . LEU A 1 124 ? 7.488 30.935 20.157 1.00 29.21 124 LEU A N 1
ATOM 1019 C CA . LEU A 1 124 ? 6.052 30.734 20.005 1.00 26.51 124 LEU A CA 1
ATOM 1020 C C . LEU A 1 124 ? 5.469 29.957 21.183 1.00 27.30 124 LEU A C 1
ATOM 1021 O O . LEU A 1 124 ? 4.486 30.382 21.789 1.00 24.45 124 LEU A O 1
ATOM 1026 N N . LEU A 1 125 ? 6.075 28.819 21.508 1.00 24.80 125 LEU A N 1
ATOM 1027 C CA . LEU A 1 125 ? 5.589 28.007 22.612 1.00 26.24 125 LEU A CA 1
ATOM 1028 C C . LEU A 1 125 ? 5.463 28.839 23.885 1.00 25.82 125 LEU A C 1
ATOM 1029 O O . LEU A 1 125 ? 4.475 28.728 24.611 1.00 22.46 125 LEU A O 1
ATOM 1034 N N . ASN A 1 126 ? 6.461 29.680 24.145 1.00 25.62 126 ASN A N 1
ATOM 1035 C CA . ASN A 1 126 ? 6.452 30.524 25.338 1.00 29.57 126 ASN A CA 1
ATOM 1036 C C . ASN A 1 126 ? 5.293 31.513 25.313 1.00 26.37 126 ASN A C 1
ATOM 1037 O O . ASN A 1 126 ? 4.604 31.703 26.316 1.00 19.85 126 ASN A O 1
ATOM 1042 N N . ILE A 1 127 ? 5.093 32.151 24.164 1.00 25.11 127 ILE A N 1
ATOM 1043 C CA . ILE A 1 127 ? 4.017 33.117 24.009 1.00 26.20 127 ILE A CA 1
ATOM 1044 C C . ILE A 1 127 ? 2.644 32.460 24.092 1.00 26.49 127 ILE A C 1
ATOM 1045 O O . ILE A 1 127 ? 1.708 33.045 24.632 1.00 31.23 127 ILE A O 1
ATOM 1058 N N . ASP A 1 129 ? 2.006 29.612 25.716 1.00 20.82 129 ASP A N 1
ATOM 1059 C CA . ASP A 1 129 ? 1.853 29.149 27.090 1.00 21.97 129 ASP A CA 1
ATOM 1060 C C . ASP A 1 129 ? 1.453 30.265 28.054 1.00 23.48 129 ASP A C 1
ATOM 1061 O O . ASP A 1 129 ? 0.628 30.051 28.945 1.00 25.26 129 ASP A O 1
ATOM 1066 N N . ARG A 1 130 ? 2.039 31.448 27.887 1.00 19.26 130 ARG A N 1
ATOM 1067 C CA . ARG A 1 130 ? 1.702 32.576 28.749 1.00 21.20 130 ARG A CA 1
ATOM 1068 C C . ARG A 1 130 ? 0.275 33.046 28.471 1.00 20.70 130 ARG A C 1
ATOM 1069 O O . ARG A 1 130 ? -0.495 33.302 29.398 1.00 19.47 130 ARG A O 1
ATOM 1085 N N . SER A 1 132 ? -2.122 31.316 27.193 1.00 15.94 132 SER A N 1
ATOM 1086 C CA . SER A 1 132 ? -2.998 30.249 27.656 1.00 17.29 132 SER A CA 1
ATOM 1087 C C . SER A 1 132 ? -3.127 30.251 29.187 1.00 19.96 132 SER A C 1
ATOM 1088 O O . SER A 1 132 ? -4.204 29.984 29.731 1.00 22.47 132 SER A O 1
ATOM 1091 N N . GLN A 1 133 ? -2.034 30.554 29.883 1.00 17.15 133 GLN A N 1
ATOM 1092 C CA . GLN A 1 133 ? -2.070 30.610 31.342 1.00 15.98 133 GLN A CA 1
ATOM 1093 C C . GLN A 1 133 ? -2.978 31.754 31.794 1.00 15.72 133 GLN A C 1
ATOM 1094 O O . GLN A 1 133 ? -3.781 31.602 32.717 1.00 13.99 133 GLN A O 1
ATOM 1100 N N . LYS A 1 134 ? -2.833 32.901 31.139 1.00 17.90 134 LYS A N 1
ATOM 1101 C CA . LYS A 1 134 ? -3.639 34.078 31.445 1.00 20.94 134 LYS A CA 1
ATOM 1102 C C . LYS A 1 134 ? -5.111 33.763 31.200 1.00 23.40 134 LYS A C 1
ATOM 1103 O O . LYS A 1 134 ? -5.980 34.120 31.997 1.00 25.09 134 LYS A O 1
ATOM 1109 N N . GLU A 1 135 ? -5.378 33.096 30.080 1.00 23.06 135 GLU A N 1
ATOM 1110 C CA . GLU A 1 135 ? -6.736 32.737 29.700 1.00 25.89 135 GLU A CA 1
ATOM 1111 C C . GLU A 1 135 ? -7.378 31.763 30.678 1.00 24.66 135 GLU A C 1
ATOM 1112 O O . GLU A 1 135 ? -8.529 31.948 31.069 1.00 27.28 135 GLU A O 1
ATOM 1118 N N . PHE A 1 136 ? -6.645 30.730 31.084 1.00 26.33 136 PHE A N 1
ATOM 1119 C CA . PHE A 1 136 ? -7.187 29.772 32.043 1.00 25.21 136 PHE A CA 1
ATOM 1120 C C . PHE A 1 136 ? -7.489 30.452 33.372 1.00 23.78 136 PHE A C 1
ATOM 1121 O O . PHE A 1 136 ? -8.528 30.200 33.982 1.00 27.37 136 PHE A O 1
ATOM 1129 N N . ASP A 1 137 ? -6.583 31.318 33.816 1.00 23.35 137 ASP A N 1
ATOM 1130 C CA . ASP A 1 137 ? -6.763 32.029 35.081 1.00 21.03 137 ASP A CA 1
ATOM 1131 C C . ASP A 1 137 ? -7.951 32.981 35.073 1.00 22.87 137 ASP A C 1
ATOM 1132 O O . ASP A 1 137 ? -8.646 33.125 36.081 1.00 25.33 137 ASP A O 1
ATOM 1137 N N . ALA A 1 138 ? -8.179 33.636 33.939 1.00 21.24 138 ALA A N 1
ATOM 1138 C CA . ALA A 1 138 ? -9.293 34.566 33.819 1.00 19.39 138 ALA A CA 1
ATOM 1139 C C . ALA A 1 138 ? -10.611 33.794 33.797 1.00 21.00 138 ALA A C 1
ATOM 1140 O O . ALA A 1 138 ? -11.588 34.196 34.435 1.00 20.91 138 ALA A O 1
ATOM 1142 N N . THR A 1 139 ? -10.631 32.683 33.067 1.00 20.51 139 THR A N 1
ATOM 1143 C CA . THR A 1 139 ? -11.829 31.855 32.953 1.00 20.15 139 THR A CA 1
ATOM 1144 C C . THR A 1 139 ? -12.216 31.181 34.267 1.00 21.34 139 THR A C 1
ATOM 1145 O O . THR A 1 139 ? -13.398 31.045 34.571 1.00 20.91 139 THR A O 1
ATOM 1149 N N . VAL A 1 140 ? -11.223 30.746 35.037 1.00 19.41 140 VAL A N 1
ATOM 1150 C CA . VAL A 1 140 ? -11.497 30.120 36.324 1.00 20.16 140 VAL A CA 1
ATOM 1151 C C . VAL A 1 140 ? -12.075 31.198 37.238 1.00 21.97 140 VAL A C 1
ATOM 1152 O O . VAL A 1 140 ? -13.049 30.981 37.962 1.00 23.27 140 VAL A O 1
ATOM 1156 N N . ARG A 1 141 ? -11.463 32.372 37.175 1.00 25.49 141 ARG A N 1
ATOM 1157 C CA . ARG A 1 141 ? -11.859 33.517 37.981 1.00 25.44 141 ARG A CA 1
ATOM 1158 C C . ARG A 1 141 ? -13.334 33.877 37.788 1.00 23.89 141 ARG A C 1
ATOM 1159 O O . ARG A 1 141 ? -14.065 34.044 38.767 1.00 25.10 141 ARG A O 1
ATOM 1167 N N . ILE A 1 142 ? -13.784 33.988 36.540 1.00 17.14 142 ILE A N 1
ATOM 1168 C CA . ILE A 1 142 ? -15.177 34.347 36.304 1.00 19.84 142 ILE A CA 1
ATOM 1169 C C . ILE A 1 142 ? -16.138 33.171 36.416 1.00 20.84 142 ILE A C 1
ATOM 1170 O O . ILE A 1 142 ? -17.293 33.359 36.798 1.00 25.38 142 ILE A O 1
ATOM 1175 N N . SER A 1 143 ? -15.684 31.961 36.097 1.00 19.41 143 SER A N 1
ATOM 1176 C CA . SER A 1 143 ? -16.571 30.804 36.206 1.00 19.89 143 SER A CA 1
ATOM 1177 C C . SER A 1 143 ? -16.890 30.527 37.675 1.00 21.02 143 SER A C 1
ATOM 1178 O O . SER A 1 143 ? -17.924 29.940 37.992 1.00 22.00 143 SER A O 1
ATOM 1181 N N . LYS A 1 144 ? -16.007 30.950 38.575 1.00 20.84 144 LYS A N 1
ATOM 1182 C CA . LYS A 1 144 ? -16.252 30.755 40.002 1.00 24.84 144 LYS A CA 1
ATOM 1183 C C . LYS A 1 144 ? -17.373 31.684 40.450 1.00 24.33 144 LYS A C 1
ATOM 1184 O O . LYS A 1 144 ? -18.255 31.282 41.205 1.00 29.19 144 LYS A O 1
ATOM 1190 N N . TYR A 1 145 ? -17.338 32.925 39.977 1.00 24.34 145 TYR A N 1
ATOM 1191 C CA . TYR A 1 145 ? -18.366 33.896 40.326 1.00 25.06 145 TYR A CA 1
ATOM 1192 C C . TYR A 1 145 ? -19.707 33.435 39.758 1.00 26.90 145 TYR A C 1
ATOM 1193 O O . TYR A 1 145 ? -20.763 33.683 40.340 1.00 28.48 145 TYR A O 1
ATOM 1202 N N . ILE A 1 146 ? -19.655 32.759 38.616 1.00 30.36 146 ILE A N 1
ATOM 1203 C CA . ILE A 1 146 ? -20.854 32.237 37.966 1.00 30.04 146 ILE A CA 1
ATOM 1204 C C . ILE A 1 146 ? -21.398 31.109 38.825 1.00 31.23 146 ILE A C 1
ATOM 1205 O O . ILE A 1 146 ? -22.600 31.005 39.067 1.00 31.55 146 ILE A O 1
ATOM 1210 N N . GLU A 1 147 ? -20.479 30.267 39.275 1.00 31.50 147 GLU A N 1
ATOM 1211 C CA . GLU A 1 147 ? -20.789 29.113 40.099 1.00 33.65 147 GLU A CA 1
ATOM 1212 C C . GLU A 1 147 ? -21.583 29.489 41.351 1.00 33.62 147 GLU A C 1
ATOM 1213 O O . GLU A 1 147 ? -22.467 28.747 41.777 1.00 38.80 147 GLU A O 1
ATOM 1219 N N . GLU A 1 148 ? -21.284 30.645 41.932 1.00 34.04 148 GLU A N 1
ATOM 1220 C CA . GLU A 1 148 ? -21.986 31.076 43.135 1.00 35.14 148 GLU A CA 1
ATOM 1221 C C . GLU A 1 148 ? -23.263 31.853 42.822 1.00 33.86 148 GLU A C 1
ATOM 1222 O O . GLU A 1 148 ? -24.073 32.110 43.712 1.00 34.33 148 GLU A O 1
ATOM 1228 N N . LYS A 1 149 ? -23.439 32.224 41.559 1.00 33.07 149 LYS A N 1
ATOM 1229 C CA . LYS A 1 149 ? -24.620 32.969 41.140 1.00 32.35 149 LYS A CA 1
ATOM 1230 C C . LYS A 1 149 ? -25.536 32.119 40.264 1.00 31.74 149 LYS A C 1
ATOM 1231 O O . LYS A 1 149 ? -26.362 32.648 39.521 1.00 29.46 149 LYS A O 1
ATOM 1237 N N . GLU A 1 150 ? -25.394 30.801 40.363 1.00 34.70 150 GLU A N 1
ATOM 1238 C CA . GLU A 1 150 ? -26.203 29.876 39.575 1.00 36.93 150 GLU A CA 1
ATOM 1239 C C . GLU A 1 150 ? -27.712 30.076 39.681 1.00 38.10 150 GLU A C 1
ATOM 1240 O O . GLU A 1 150 ? -28.425 29.940 38.688 1.00 44.34 150 GLU A O 1
ATOM 1246 N N . ASP A 1 151 ? -28.205 30.393 40.875 1.00 37.74 151 ASP A N 1
ATOM 1247 C CA . ASP A 1 151 ? -29.640 30.597 41.060 1.00 38.54 151 ASP A CA 1
ATOM 1248 C C . ASP A 1 151 ? -30.202 31.684 40.150 1.00 37.00 151 ASP A C 1
ATOM 1249 O O . ASP A 1 151 ? -31.356 31.620 39.727 1.00 38.38 151 ASP A O 1
ATOM 1254 N N . ALA A 1 152 ? -29.382 32.683 39.854 1.00 35.00 152 ALA A N 1
ATOM 1255 C CA . ALA A 1 152 ? -29.804 33.789 39.005 1.00 34.16 152 ALA A CA 1
ATOM 1256 C C . ALA A 1 152 ? -29.762 33.451 37.515 1.00 31.86 152 ALA A C 1
ATOM 1257 O O . ALA A 1 152 ? -30.211 34.241 36.688 1.00 33.81 152 ALA A O 1
ATOM 1259 N N . LEU A 1 153 ? -29.237 32.279 37.174 1.00 32.30 153 LEU A N 1
ATOM 1260 C CA . LEU A 1 153 ? -29.126 31.867 35.777 1.00 35.19 153 LEU A CA 1
ATOM 1261 C C . LEU A 1 153 ? -29.948 30.636 35.401 1.00 37.07 153 LEU A C 1
ATOM 1262 O O . LEU A 1 153 ? -29.840 30.132 34.282 1.00 37.83 153 LEU A O 1
ATOM 1267 N N . LYS A 1 154 ? -30.770 30.155 36.325 1.00 37.34 154 LYS A N 1
ATOM 1268 C CA . LYS A 1 154 ? -31.587 28.975 36.062 1.00 41.58 154 LYS A CA 1
ATOM 1269 C C . LYS A 1 154 ? -32.366 29.040 34.749 1.00 41.85 154 LYS A C 1
ATOM 1270 O O . LYS A 1 154 ? -32.683 28.009 34.158 1.00 45.07 154 LYS A O 1
ATOM 1276 N N . ASP A 1 155 ? -32.649 30.251 34.285 1.00 41.60 155 ASP A N 1
ATOM 1277 C CA . ASP A 1 155 ? -33.405 30.440 33.052 1.00 39.88 155 ASP A CA 1
ATOM 1278 C C . ASP A 1 155 ? -32.581 30.488 31.767 1.00 40.16 155 ASP A C 1
ATOM 1279 O O . ASP A 1 155 ? -33.093 30.890 30.719 1.00 42.13 155 ASP A O 1
ATOM 1284 N N . PHE A 1 156 ? -31.316 30.074 31.835 1.00 37.14 156 PHE A N 1
ATOM 1285 C CA . PHE A 1 156 ? -30.459 30.082 30.650 1.00 32.79 156 PHE A CA 1
ATOM 1286 C C . PHE A 1 156 ? -29.846 28.722 30.328 1.00 30.70 156 PHE A C 1
ATOM 1287 O O . PHE A 1 156 ? -29.604 27.907 31.222 1.00 28.46 156 PHE A O 1
ATOM 1295 N N . SER A 1 157 ? -29.594 28.483 29.044 1.00 25.35 157 SER A N 1
ATOM 1296 C CA . SER A 1 157 ? -28.994 27.226 28.620 1.00 26.97 157 SER A CA 1
ATOM 1297 C C . SER A 1 157 ? -27.530 27.239 29.025 1.00 27.94 157 SER A C 1
ATOM 1298 O O . SER A 1 157 ? -26.920 28.302 29.147 1.00 30.34 157 SER A O 1
ATOM 1301 N N . ASN A 1 158 ? -26.960 26.059 29.235 1.00 28.52 158 ASN A N 1
ATOM 1302 C CA . ASN A 1 158 ? -25.559 25.979 29.616 1.00 27.65 158 ASN A CA 1
ATOM 1303 C C . ASN A 1 158 ? -24.657 26.489 28.494 1.00 25.77 158 ASN A C 1
ATOM 1304 O O . ASN A 1 158 ? -23.544 26.953 28.745 1.00 23.22 158 ASN A O 1
ATOM 1309 N N . GLU A 1 159 ? -25.141 26.402 27.258 1.00 26.84 159 GLU A N 1
ATOM 1310 C CA . GLU A 1 159 ? -24.385 26.878 26.106 1.00 28.50 159 GLU A CA 1
ATOM 1311 C C . GLU A 1 159 ? -24.232 28.396 26.174 1.00 29.47 159 GLU A C 1
ATOM 1312 O O . GLU A 1 159 ? -23.136 28.921 25.975 1.00 27.59 159 GLU A O 1
ATOM 1318 N N . ASP A 1 160 ? -25.332 29.094 26.452 1.00 25.93 160 ASP A N 1
ATOM 1319 C CA . ASP A 1 160 ? -25.303 30.552 26.552 1.00 25.16 160 ASP A CA 1
ATOM 1320 C C . ASP A 1 160 ? -24.413 30.988 27.706 1.00 21.80 160 ASP A C 1
ATOM 1321 O O . ASP A 1 160 ? -23.669 31.967 27.599 1.00 18.12 160 ASP A O 1
ATOM 1326 N N . ILE A 1 161 ? -24.504 30.258 28.813 1.00 20.55 161 ILE A N 1
ATOM 1327 C CA . ILE A 1 161 ? -23.714 30.558 29.997 1.00 21.11 161 ILE A CA 1
ATOM 1328 C C . ILE A 1 161 ? -22.237 30.386 29.677 1.00 20.80 161 ILE A C 1
ATOM 1329 O O . ILE A 1 161 ? -21.412 31.221 30.047 1.00 22.61 161 ILE A O 1
ATOM 1334 N N . ILE A 1 162 ? -21.914 29.301 28.979 1.00 20.65 162 ILE A N 1
ATOM 1335 C CA . ILE A 1 162 ? -20.540 29.018 28.584 1.00 16.83 162 ILE A CA 1
ATOM 1336 C C . ILE A 1 162 ? -19.995 30.153 27.726 1.00 18.25 162 ILE A C 1
ATOM 1337 O O . ILE A 1 162 ? -18.905 30.662 27.980 1.00 19.00 162 ILE A O 1
ATOM 1342 N N . HIS A 1 163 ? -20.754 30.545 26.707 1.00 20.62 163 HIS A N 1
ATOM 1343 C CA . HIS A 1 163 ? -20.330 31.624 25.821 1.00 25.60 163 HIS A CA 1
ATOM 1344 C C . HIS A 1 163 ? -20.250 32.965 26.536 1.00 23.39 163 HIS A C 1
ATOM 1345 O O . HIS A 1 163 ? -19.463 33.829 26.159 1.00 23.97 163 HIS A O 1
ATOM 1352 N N . ALA A 1 164 ? -21.067 33.140 27.567 1.00 21.27 164 ALA A N 1
ATOM 1353 C CA . ALA A 1 164 ? -21.051 34.384 28.327 1.00 20.11 164 ALA A CA 1
ATOM 1354 C C . ALA A 1 164 ? -19.739 34.483 29.093 1.00 17.18 164 ALA A C 1
ATOM 1355 O O . ALA A 1 164 ? -19.130 35.549 29.172 1.00 16.93 164 ALA A O 1
ATOM 1357 N N . ILE A 1 165 ? -19.317 33.359 29.661 1.00 17.44 165 ILE A N 1
ATOM 1358 C CA . ILE A 1 165 ? -18.078 33.296 30.425 1.00 16.15 165 ILE A CA 1
ATOM 1359 C C . ILE A 1 165 ? -16.894 33.663 29.536 1.00 16.41 165 ILE A C 1
ATOM 1360 O O . ILE A 1 165 ? -15.962 34.335 29.972 1.00 19.63 165 ILE A O 1
ATOM 1365 N N . GLU A 1 166 ? -16.946 33.227 28.283 1.00 15.35 166 GLU A N 1
ATOM 1366 C CA . GLU A 1 166 ? -15.890 33.527 27.325 1.00 19.19 166 GLU A CA 1
ATOM 1367 C C . GLU A 1 166 ? -15.762 35.038 27.158 1.00 20.66 166 GLU A C 1
ATOM 1368 O O . GLU A 1 166 ? -14.657 35.583 27.221 1.00 21.18 166 GLU A O 1
ATOM 1374 N N . TRP A 1 167 ? -16.894 35.706 26.938 1.00 19.54 167 TRP A N 1
ATOM 1375 C CA . TRP A 1 167 ? -16.912 37.157 26.763 1.00 17.65 167 TRP A CA 1
ATOM 1376 C C . TRP A 1 167 ? -16.410 37.881 28.008 1.00 16.56 167 TRP A C 1
ATOM 1377 O O . TRP A 1 167 ? -15.572 38.776 27.919 1.00 18.09 167 TRP A O 1
ATOM 1388 N N . LEU A 1 168 ? -16.930 37.494 29.168 1.00 16.10 168 LEU A N 1
ATOM 1389 C CA . LEU A 1 168 ? -16.517 38.110 30.425 1.00 19.71 168 LEU A CA 1
ATOM 1390 C C . LEU A 1 168 ? -15.033 37.857 30.644 1.00 19.20 168 LEU A C 1
ATOM 1391 O O . LEU A 1 168 ? -14.304 38.720 31.125 1.00 22.01 168 LEU A O 1
ATOM 1396 N N . SER A 1 169 ? -14.595 36.660 30.280 1.00 21.83 169 SER A N 1
ATOM 1397 C CA . SER A 1 169 ? -13.200 36.271 30.419 1.00 24.16 169 SER A CA 1
ATOM 1398 C C . SER A 1 169 ? -12.331 37.066 29.450 1.00 22.76 169 SER A C 1
ATOM 1399 O O . SER A 1 169 ? -11.222 37.479 29.791 1.00 25.11 169 SER A O 1
ATOM 1402 N N . THR A 1 170 ? -12.844 37.277 28.241 1.00 23.43 170 THR A N 1
ATOM 1403 C CA . THR A 1 170 ? -12.128 38.029 27.217 1.00 20.02 170 THR A CA 1
ATOM 1404 C C . THR A 1 170 ? -11.986 39.483 27.644 1.00 20.11 170 THR A C 1
ATOM 1405 O O . THR A 1 170 ? -10.933 40.091 27.459 1.00 19.47 170 THR A O 1
ATOM 1409 N N . ALA A 1 171 ? -13.051 40.038 28.214 1.00 21.75 171 ALA A N 1
ATOM 1410 C CA . ALA A 1 171 ? -13.027 41.420 28.680 1.00 23.94 171 ALA A CA 1
ATOM 1411 C C . ALA A 1 171 ? -11.949 41.556 29.750 1.00 25.37 171 ALA A C 1
ATOM 1412 O O . ALA A 1 171 ? -11.309 42.604 29.874 1.00 23.84 171 ALA A O 1
ATOM 1414 N N . GLU A 1 172 ? -11.755 40.486 30.519 1.00 26.22 172 GLU A N 1
ATOM 1415 C CA . GLU A 1 172 ? -10.745 40.460 31.574 1.00 27.62 172 GLU A CA 1
ATOM 1416 C C . GLU A 1 172 ? -9.347 40.546 30.969 1.00 26.20 172 GLU A C 1
ATOM 1417 O O . GLU A 1 172 ? -8.572 41.446 31.294 1.00 26.19 172 GLU A O 1
ATOM 1423 N N . LEU A 1 173 ? -9.037 39.609 30.079 1.00 24.56 173 LEU A N 1
ATOM 1424 C CA . LEU A 1 173 ? -7.737 39.582 29.424 1.00 20.55 173 LEU A CA 1
ATOM 1425 C C . LEU A 1 173 ? -7.435 40.925 28.757 1.00 20.17 173 LEU A C 1
ATOM 1426 O O . LEU A 1 173 ? -6.285 41.363 28.714 1.00 18.59 173 LEU A O 1
ATOM 1431 N N . ALA A 1 174 ? -8.480 41.580 28.258 1.00 19.61 174 ALA A N 1
ATOM 1432 C CA . ALA A 1 174 ? -8.348 42.867 27.584 1.00 18.80 174 ALA A CA 1
ATOM 1433 C C . ALA A 1 174 ? -7.853 43.984 28.502 1.00 22.44 174 ALA A C 1
ATOM 1434 O O . ALA A 1 174 ? -7.362 45.006 28.031 1.00 24.58 174 ALA A O 1
ATOM 1436 N N . ARG A 1 175 ? -7.989 43.798 29.809 1.00 24.11 175 ARG A N 1
ATOM 1437 C CA . ARG A 1 175 ? -7.529 44.802 30.758 1.00 27.22 175 ARG A CA 1
ATOM 1438 C C . ARG A 1 175 ? -6.094 44.506 31.191 1.00 29.46 175 ARG A C 1
ATOM 1439 O O . ARG A 1 175 ? -5.495 45.262 31.960 1.00 29.74 175 ARG A O 1
ATOM 1447 N N . ASP A 1 176 ? -5.551 43.405 30.679 1.00 30.98 176 ASP A N 1
ATOM 1448 C CA . ASP A 1 176 ? -4.193 42.973 30.996 1.00 29.03 176 ASP A CA 1
ATOM 1449 C C . ASP A 1 176 ? -3.213 43.375 29.891 1.00 27.86 176 ASP A C 1
ATOM 1450 O O . ASP A 1 176 ? -3.138 42.722 28.849 1.00 22.74 176 ASP A O 1
ATOM 1455 N N . GLU A 1 177 ? -2.457 44.442 30.130 1.00 28.84 177 GLU A N 1
ATOM 1456 C CA . GLU A 1 177 ? -1.485 44.931 29.160 1.00 28.98 177 GLU A CA 1
ATOM 1457 C C . GLU A 1 177 ? -0.433 43.895 28.771 1.00 28.65 177 GLU A C 1
ATOM 1458 O O . GLU A 1 177 ? 0.052 43.892 27.640 1.00 31.33 177 GLU A O 1
ATOM 1464 N N . GLU A 1 178 ? -0.071 43.020 29.703 1.00 25.56 178 GLU A N 1
ATOM 1465 C CA . GLU A 1 178 ? 0.908 41.986 29.399 1.00 26.33 178 GLU A CA 1
ATOM 1466 C C . GLU A 1 178 ? 0.298 41.094 28.329 1.00 26.57 178 GLU A C 1
ATOM 1467 O O . GLU A 1 178 ? 0.959 40.717 27.360 1.00 25.63 178 GLU A O 1
ATOM 1473 N N . TYR A 1 179 ? -0.977 40.767 28.521 1.00 25.94 179 TYR A N 1
ATOM 1474 C CA . TYR A 1 179 ? -1.708 39.919 27.591 1.00 24.67 179 TYR A CA 1
ATOM 1475 C C . TYR A 1 179 ? -1.776 40.569 26.213 1.00 25.34 179 TYR A C 1
ATOM 1476 O O . TYR A 1 179 ? -1.524 39.917 25.197 1.00 22.96 179 TYR A O 1
ATOM 1485 N N . LEU A 1 180 ? -2.132 41.852 26.186 1.00 24.76 180 LEU A N 1
ATOM 1486 C CA . LEU A 1 180 ? -2.217 42.600 24.938 1.00 24.00 180 LEU A CA 1
ATOM 1487 C C . LEU A 1 180 ? -0.888 42.534 24.193 1.00 23.89 180 LEU A C 1
ATOM 1488 O O . LEU A 1 180 ? -0.859 42.329 22.982 1.00 23.14 180 LEU A O 1
ATOM 1493 N N . GLU A 1 181 ? 0.210 42.704 24.925 1.00 22.91 181 GLU A N 1
ATOM 1494 C CA . GLU A 1 181 ? 1.536 42.639 24.323 1.00 22.26 181 GLU A CA 1
ATOM 1495 C C . GLU A 1 181 ? 1.791 41.232 23.793 1.00 18.83 181 GLU A C 1
ATOM 1496 O O . GLU A 1 181 ? 2.345 41.059 22.707 1.00 19.27 181 GLU A O 1
ATOM 1502 N N . LEU A 1 182 ? 1.387 40.230 24.568 1.00 17.58 182 LEU A N 1
ATOM 1503 C CA . LEU A 1 182 ? 1.559 38.844 24.156 1.00 18.03 182 LEU A CA 1
ATOM 1504 C C . LEU A 1 182 ? 0.743 38.600 22.896 1.00 19.38 182 LEU A C 1
ATOM 1505 O O . LEU A 1 182 ? 1.202 37.928 21.971 1.00 22.22 182 LEU A O 1
ATOM 1510 N N . LEU A 1 183 ? -0.462 39.162 22.859 1.00 18.56 183 LEU A N 1
ATOM 1511 C CA . LEU A 1 183 ? -1.349 39.007 21.715 1.00 16.59 183 LEU A CA 1
ATOM 1512 C C . LEU A 1 183 ? -0.753 39.602 20.440 1.00 18.94 183 LEU A C 1
ATOM 1513 O O . LEU A 1 183 ? -0.911 39.040 19.356 1.00 18.26 183 LEU A O 1
ATOM 1518 N N . LYS A 1 184 ? -0.072 40.738 20.569 1.00 20.12 184 LYS A N 1
ATOM 1519 C CA . LYS A 1 184 ? 0.535 41.391 19.412 1.00 22.64 184 LYS A CA 1
ATOM 1520 C C . LYS A 1 184 ? 1.770 40.646 18.906 1.00 22.35 184 LYS A C 1
ATOM 1521 O O . LYS A 1 184 ? 2.033 40.614 17.708 1.00 24.51 184 LYS A O 1
ATOM 1527 N N . ARG A 1 185 ? 2.528 40.050 19.816 1.00 26.05 185 ARG A N 1
ATOM 1528 C CA . ARG A 1 185 ? 3.706 39.284 19.423 1.00 27.95 185 ARG A CA 1
ATOM 1529 C C . ARG A 1 185 ? 3.239 38.089 18.583 1.00 28.75 185 ARG A C 1
ATOM 1530 O O . ARG A 1 185 ? 3.839 37.762 17.556 1.00 25.35 185 ARG A O 1
ATOM 1538 N N . LEU A 1 186 ? 2.160 37.445 19.024 1.00 27.20 186 LEU A N 1
ATOM 1539 C CA . LEU A 1 186 ? 1.616 36.297 18.307 1.00 24.13 186 LEU A CA 1
ATOM 1540 C C . LEU A 1 186 ? 1.300 36.718 16.876 1.00 23.92 186 LEU A C 1
ATOM 1541 O O . LEU A 1 186 ? 1.597 35.996 15.924 1.00 24.05 186 LEU A O 1
ATOM 1546 N N . GLY A 1 187 ? 0.701 37.897 16.737 1.00 21.30 187 GLY A N 1
ATOM 1547 C CA . GLY A 1 187 ? 0.360 38.399 15.421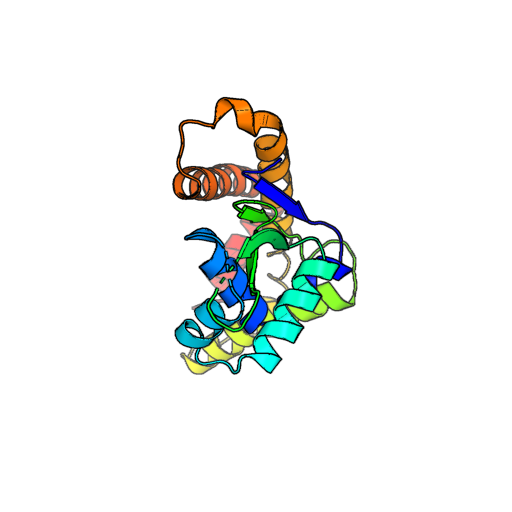 1.00 22.72 187 GLY A CA 1
ATOM 1548 C C . GLY A 1 187 ? 1.581 38.592 14.540 1.00 26.41 187 GLY A C 1
ATOM 1549 O O . GLY A 1 187 ? 1.483 38.532 13.315 1.00 28.09 187 GLY A O 1
ATOM 1550 N N . SER A 1 188 ? 2.736 38.815 15.161 1.00 25.76 188 SER A N 1
ATOM 1551 C CA . SER A 1 188 ? 3.975 39.015 14.420 1.00 29.93 188 SER A CA 1
ATOM 1552 C C . SER A 1 188 ? 4.643 37.681 14.112 1.00 30.97 188 SER A C 1
ATOM 1553 O O . SER A 1 188 ? 5.186 37.479 13.028 1.00 33.53 188 SER A O 1
ATOM 1556 N N . ILE A 1 189 ? 4.587 36.774 15.078 1.00 30.52 189 ILE A N 1
ATOM 1557 C CA . ILE A 1 189 ? 5.196 35.457 14.962 1.00 31.40 189 ILE A CA 1
ATOM 1558 C C . ILE A 1 189 ? 4.509 34.468 14.018 1.00 34.84 189 ILE A C 1
ATOM 1559 O O . ILE A 1 189 ? 5.192 33.720 13.316 1.00 35.27 189 ILE A O 1
ATOM 1564 N N . LEU A 1 190 ? 3.176 34.457 14.005 1.00 35.68 190 LEU A N 1
ATOM 1565 C CA . LEU A 1 190 ? 2.418 33.521 13.167 1.00 36.63 190 LEU A CA 1
ATOM 1566 C C . LEU A 1 190 ? 1.857 34.052 11.846 1.00 36.42 190 LEU A C 1
ATOM 1567 O O . LEU A 1 190 ? 0.747 34.578 11.810 1.00 37.17 190 LEU A O 1
ATOM 1572 N N . LYS A 1 191 ? 2.613 33.885 10.763 1.00 38.22 191 LYS A N 1
ATOM 1573 C CA . LYS A 1 191 ? 2.180 34.328 9.437 1.00 41.27 191 LYS A CA 1
ATOM 1574 C C . LYS A 1 191 ? 2.728 33.417 8.338 1.00 42.79 191 LYS A C 1
ATOM 1575 O O . LYS A 1 191 ? 1.965 33.088 7.404 1.00 41.98 191 LYS A O 1
#

Secondary structure (DSSP, 8-state):
--SEEEE--HHHHH---HHHHHHHHHHTT---HHHHHHHHT--HHHHHHHHHHHHHTTSEEEEEE--TT---EEEEESSSEEEE-S-SS-HHHHHHHHHHHHHHHHHHHHTT----HHHHHH----HHHHHHHHHHHHHHHHTGGGGTTS-HHHHHHHHHHHHHHHHTT-HHHHHHHHHHHHH--